Protein AF-A0A3Q8U2P4-F1 (afdb_monomer)

Secondary structure (DSSP, 8-state):
-EEEEESS-SSGGGHHHHHHHHHHHHHHSSEEEEEEEEESTTTTT---TT--EEEEEEEEESSPPPHHHHHHHTTSS-SSSSS--TT-EEEEEEEGGGSSHHHHS--HHHHHHH-GGG-STTTS--TTS-GGGSSS----GGGGHHHHHHHHTTTEEEETTSHHHHHHHHHGGG-BHHHHHHHHHHHHHHHHHHTSSSTTTEEHHHHHHHHHHHHHHHHHHHHSSPPPS-HHHHGGG---HHHHHHHHHHHHHHHH--S-GGG-EE---HHHHHHHHHHHHHHHHHHHHHTTTTTT-B---EE-

Solvent-accessible surface area (backbone atoms only — not comparable to full-atom values): 16277 Å² total; per-residue (Å²): 74,75,25,43,70,36,71,55,57,94,51,67,93,45,37,68,56,50,52,53,51,51,51,51,47,42,70,75,33,57,39,43,79,39,34,36,14,50,28,66,42,50,45,30,60,63,34,33,73,42,38,42,44,36,28,41,29,33,28,45,75,76,52,93,72,52,74,70,46,40,31,35,50,50,63,75,37,61,90,62,79,70,80,78,46,55,77,38,73,44,78,46,58,42,58,49,72,59,80,33,78,76,49,47,68,30,39,29,71,56,46,58,68,79,43,59,80,67,63,35,87,70,31,38,73,61,89,88,38,63,64,74,82,50,66,66,68,50,36,30,37,41,33,19,51,66,39,44,35,40,26,35,24,65,30,36,36,26,30,64,67,45,58,55,76,76,41,39,84,67,57,50,72,40,30,23,48,55,42,50,33,50,47,38,47,38,53,36,53,29,37,54,76,72,46,48,67,45,74,68,63,14,34,52,61,59,54,55,48,38,55,41,36,51,52,38,34,54,44,27,74,74,64,38,28,75,40,73,38,28,38,78,65,45,54,76,75,60,85,50,68,71,59,46,53,54,49,52,53,50,48,53,52,48,52,71,33,71,60,52,67,87,70,43,54,34,62,52,51,68,68,57,53,50,52,52,52,55,50,50,63,64,45,48,60,60,51,37,65,32,36,79,85,42,52,80,44,46,43,50,72,41,81,103

pLDDT: mean 91.44, std 6.3, range [63.34, 98.56]

Sequence (304 aa):
MRAQLIDVCAKPDLQQQVDDVIERMERHCPVRILCYSLMGSIPLGMGNASSDYDLLAFYQPLKAISSDQYDVINNKTPLLGAAHIAGQVNLLLADSELCSLKFVDMPEAVFAQDYPHHLNSLTVHDRAFDVSVVPGNTSPKVASIFSDMFYYGGGVLTDRLGTVRDNFSEMKHFLRVYDFCKRRFVTTYGRLQYYLVEPGNVRLRTYLQSINDILAIEYALDRLDVPPADVSVMLNYLDDAQVLDIARRYVEINSSATIAKEKLLLDPNPILNQWIAERLERIRPRLVDLYPQRAHALFNVVID

Structure (mmCIF, N/CA/C/O backbone):
data_AF-A0A3Q8U2P4-F1
#
_entry.id   AF-A0A3Q8U2P4-F1
#
loop_
_atom_site.group_PDB
_atom_site.id
_atom_site.type_symbol
_atom_site.label_atom_id
_atom_site.label_alt_id
_atom_site.label_comp_id
_atom_site.label_asym_id
_atom_site.label_entity_id
_atom_site.label_seq_id
_atom_site.pdbx_PDB_ins_code
_atom_site.Cartn_x
_atom_site.Cartn_y
_atom_site.Cart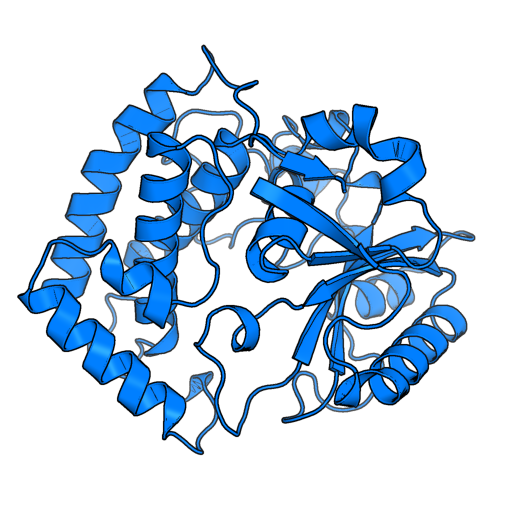n_z
_atom_site.occupancy
_atom_site.B_iso_or_equiv
_atom_site.auth_seq_id
_atom_site.auth_comp_id
_atom_site.auth_asym_id
_atom_site.auth_atom_id
_atom_site.pdbx_PDB_model_num
ATOM 1 N N . MET A 1 1 ? -13.017 -11.039 -6.272 1.00 86.69 1 MET A N 1
ATOM 2 C CA . MET A 1 1 ? -12.410 -11.716 -5.116 1.00 86.69 1 MET A CA 1
ATOM 3 C C . MET A 1 1 ? -13.468 -12.029 -4.072 1.00 86.69 1 MET A C 1
ATOM 5 O O . MET A 1 1 ? -14.298 -11.179 -3.761 1.00 86.69 1 MET A O 1
ATOM 9 N N . ARG A 1 2 ? -13.426 -13.246 -3.526 1.00 86.38 2 ARG A N 1
ATOM 10 C CA . ARG A 1 2 ? -14.141 -13.580 -2.292 1.00 86.38 2 ARG A CA 1
ATOM 11 C C . ARG A 1 2 ? -13.246 -13.226 -1.116 1.00 86.38 2 ARG A C 1
ATOM 13 O O . ARG A 1 2 ? -12.102 -13.672 -1.081 1.00 86.38 2 ARG A O 1
ATOM 20 N N . ALA A 1 3 ? -13.738 -12.363 -0.245 1.00 89.69 3 ALA A N 1
ATOM 21 C CA . ALA A 1 3 ? -13.051 -11.923 0.947 1.00 89.69 3 ALA A CA 1
ATOM 22 C C . ALA A 1 3 ? -13.622 -12.648 2.159 1.00 89.69 3 ALA A C 1
ATOM 24 O O . ALA A 1 3 ? -14.832 -12.837 2.263 1.00 89.69 3 ALA A O 1
ATOM 25 N N . GLN A 1 4 ? -12.746 -13.015 3.081 1.00 93.19 4 GLN A N 1
ATOM 26 C CA . GLN A 1 4 ? -13.126 -13.675 4.315 1.00 93.19 4 GLN A CA 1
ATOM 27 C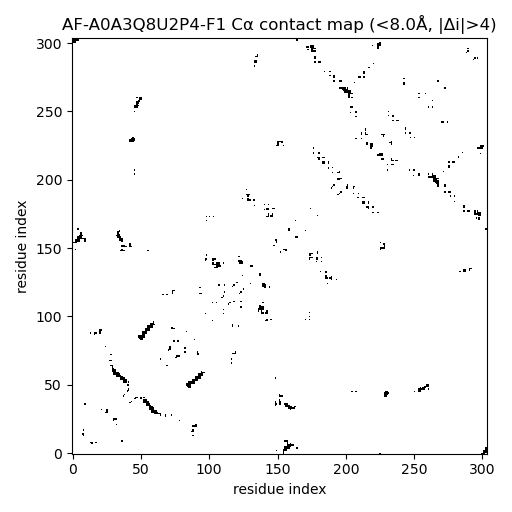 C . GLN A 1 4 ? -12.997 -12.691 5.473 1.00 93.19 4 GLN A C 1
ATOM 29 O O . GLN A 1 4 ? -11.926 -12.118 5.692 1.00 93.19 4 GLN A O 1
ATOM 34 N N . LEU A 1 5 ? -14.082 -12.529 6.231 1.00 94.06 5 LEU A N 1
ATOM 35 C CA . LEU A 1 5 ? -14.041 -11.854 7.522 1.00 94.06 5 LEU A CA 1
ATOM 36 C C . LEU A 1 5 ? -13.897 -12.885 8.636 1.00 94.06 5 LEU A C 1
ATOM 38 O O . LEU A 1 5 ? -14.783 -13.717 8.838 1.00 94.06 5 LEU A O 1
ATOM 42 N N . ILE A 1 6 ? -12.799 -12.798 9.374 1.00 94.44 6 ILE A N 1
ATOM 43 C CA . ILE A 1 6 ? -12.514 -13.662 10.522 1.00 94.44 6 ILE A CA 1
ATOM 44 C C . ILE A 1 6 ? -12.477 -12.840 11.809 1.00 94.44 6 ILE A C 1
ATOM 46 O O . ILE A 1 6 ? -12.220 -11.644 11.782 1.00 94.44 6 ILE A O 1
ATOM 50 N N . ASP A 1 7 ? -12.736 -13.471 12.943 1.00 92.38 7 ASP A N 1
ATOM 51 C CA . ASP A 1 7 ? -12.713 -12.851 14.274 1.00 92.38 7 ASP A CA 1
ATOM 52 C C . ASP A 1 7 ? -11.378 -13.057 15.011 1.00 92.38 7 ASP A C 1
ATOM 54 O O . ASP A 1 7 ? -11.091 -12.376 15.994 1.00 92.38 7 ASP A O 1
ATOM 58 N N . VAL A 1 8 ? -10.535 -13.955 14.497 1.00 91.81 8 VAL A N 1
ATOM 59 C CA . VAL A 1 8 ? -9.191 -14.255 15.002 1.00 91.81 8 VAL A CA 1
ATOM 60 C C . VAL A 1 8 ? -8.098 -13.742 14.064 1.00 91.81 8 VAL A C 1
ATOM 62 O O . VAL A 1 8 ? -8.338 -13.393 12.907 1.00 91.81 8 VAL A O 1
ATOM 65 N N . CYS A 1 9 ? -6.864 -13.688 14.555 1.00 92.12 9 CYS A N 1
ATOM 66 C CA . CYS A 1 9 ? -5.711 -13.306 13.755 1.00 92.12 9 CYS A CA 1
ATOM 67 C C . CYS A 1 9 ? -5.512 -14.278 12.584 1.00 92.12 9 CYS A C 1
ATOM 69 O O . CYS A 1 9 ? -5.382 -15.487 12.781 1.00 92.12 9 CYS A O 1
ATOM 71 N N . ALA A 1 10 ? -5.392 -13.733 11.366 1.00 89.19 10 ALA A N 1
ATOM 72 C CA . ALA A 1 10 ? -5.093 -14.502 10.151 1.00 89.19 10 ALA A CA 1
ATOM 73 C C . ALA A 1 10 ? -3.774 -15.295 10.240 1.00 89.19 10 ALA A C 1
ATOM 75 O O . ALA A 1 10 ? -3.555 -16.237 9.481 1.00 89.19 10 ALA A O 1
ATOM 76 N N . LYS A 1 11 ? -2.896 -14.913 11.174 1.00 90.62 11 LYS A N 1
ATOM 77 C CA . LYS A 1 11 ? -1.640 -15.585 11.483 1.00 90.62 11 LYS A CA 1
ATOM 78 C C . LYS A 1 11 ? -1.652 -16.059 12.951 1.00 90.62 11 LYS A C 1
ATOM 80 O O . LYS A 1 11 ? -1.277 -15.287 13.837 1.00 90.62 11 LYS A O 1
ATOM 85 N N . PRO A 1 12 ? -2.107 -17.298 13.233 1.00 91.19 12 PRO A N 1
ATOM 86 C CA . PRO A 1 12 ? -2.384 -17.759 14.598 1.00 91.19 12 PRO A CA 1
ATOM 87 C C . PRO A 1 12 ? -1.191 -17.706 15.561 1.00 91.19 12 PRO A C 1
ATOM 89 O O . PRO A 1 12 ? -1.375 -17.441 16.745 1.00 91.19 12 PRO A O 1
ATOM 92 N N . ASP A 1 13 ? 0.038 -17.894 15.072 1.00 93.19 13 ASP A N 1
ATOM 93 C CA . ASP A 1 13 ? 1.267 -17.791 15.871 1.00 93.19 13 ASP A CA 1
ATOM 94 C C . ASP A 1 13 ? 1.537 -16.371 16.396 1.00 93.19 13 ASP A C 1
ATOM 96 O O . ASP A 1 13 ? 2.292 -16.202 17.354 1.00 93.19 13 ASP A O 1
ATOM 100 N N . LEU A 1 14 ? 0.892 -15.352 15.821 1.00 93.62 14 LEU A N 1
ATOM 101 C CA . LEU A 1 14 ? 0.971 -13.974 16.298 1.00 93.62 14 LEU A CA 1
ATOM 102 C C . LEU A 1 14 ? -0.173 -13.580 17.233 1.00 93.62 14 LEU A C 1
ATOM 104 O O . LEU A 1 14 ? -0.080 -12.506 17.819 1.00 93.62 14 LEU A O 1
ATOM 108 N N . GLN A 1 15 ? -1.220 -14.400 17.397 1.00 95.12 15 GLN A N 1
ATOM 109 C CA . GLN A 1 15 ? -2.455 -14.026 18.107 1.00 95.12 15 GLN A CA 1
ATOM 110 C C . GLN A 1 15 ? -2.178 -13.328 19.445 1.00 95.12 15 GLN A C 1
ATOM 112 O O . GLN A 1 15 ? -2.618 -12.201 19.647 1.00 95.12 15 GLN A O 1
ATOM 117 N N . GLN A 1 16 ? -1.360 -13.939 20.308 1.00 95.94 16 GLN A N 1
ATOM 118 C CA . GLN A 1 16 ? -1.039 -13.367 21.617 1.00 95.94 16 GLN A CA 1
ATOM 119 C C . GLN A 1 16 ? -0.325 -12.011 21.516 1.00 95.94 16 GLN A C 1
ATOM 121 O O . GLN A 1 16 ? -0.627 -11.100 22.278 1.00 95.94 16 GLN A O 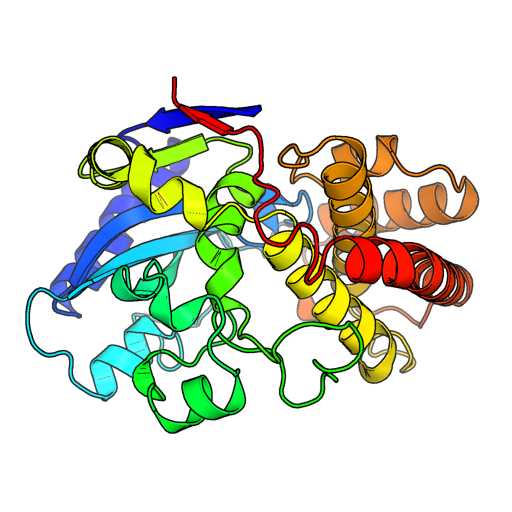1
ATOM 126 N N . GLN A 1 17 ? 0.617 -11.855 20.578 1.00 94.69 17 GLN A N 1
ATOM 127 C CA . GLN A 1 17 ? 1.311 -10.577 20.389 1.00 94.69 17 GLN A CA 1
ATOM 128 C C . GLN A 1 17 ? 0.361 -9.497 19.868 1.00 94.69 17 GLN A C 1
ATOM 130 O O . GLN A 1 17 ? 0.465 -8.343 20.276 1.00 94.69 17 GLN A O 1
ATOM 135 N N . VAL A 1 18 ? -0.563 -9.866 18.977 1.00 95.44 18 VAL A N 1
ATOM 136 C CA . VAL A 1 18 ? -1.584 -8.949 18.464 1.00 95.44 18 VAL A CA 1
ATOM 137 C C . VAL A 1 18 ? -2.503 -8.485 19.590 1.00 95.44 18 VAL A C 1
ATOM 139 O O . VAL A 1 18 ? -2.687 -7.279 19.752 1.00 95.44 18 VAL A O 1
ATOM 142 N N . ASP A 1 19 ? -3.021 -9.414 20.393 1.00 95.50 19 ASP A N 1
ATOM 143 C CA . ASP A 1 19 ? -3.897 -9.097 21.523 1.00 95.50 19 ASP A CA 1
ATOM 144 C C . ASP A 1 19 ? -3.189 -8.192 22.537 1.00 95.50 19 ASP A C 1
ATOM 146 O O . ASP A 1 19 ? -3.732 -7.153 22.915 1.00 95.50 19 ASP A O 1
ATOM 150 N N . ASP A 1 20 ? -1.943 -8.514 22.896 1.00 94.69 20 ASP A N 1
ATOM 151 C CA . ASP A 1 20 ? -1.125 -7.712 23.808 1.00 94.69 20 ASP A CA 1
ATOM 152 C C . ASP A 1 20 ? -0.911 -6.279 23.299 1.00 94.69 20 ASP A C 1
ATOM 154 O O . ASP A 1 20 ? -1.011 -5.318 24.067 1.00 94.69 20 ASP A O 1
ATOM 158 N N . VAL A 1 21 ? -0.568 -6.113 22.017 1.00 93.31 21 VAL A N 1
ATOM 159 C CA . VAL A 1 21 ? -0.285 -4.794 21.432 1.00 93.31 21 VAL A CA 1
ATOM 160 C C . VAL A 1 21 ? -1.565 -3.968 21.307 1.00 93.31 21 VAL A C 1
ATOM 162 O O . VAL A 1 21 ? -1.555 -2.783 21.651 1.00 93.31 21 VAL A O 1
ATOM 165 N N . ILE A 1 22 ? -2.671 -4.582 20.878 1.00 95.31 22 ILE A N 1
ATOM 166 C CA . ILE A 1 22 ? -3.976 -3.919 20.823 1.00 95.31 22 ILE A CA 1
ATOM 167 C C . ILE A 1 22 ? -4.412 -3.491 22.222 1.00 95.31 22 ILE A C 1
ATOM 169 O O . ILE A 1 22 ? -4.768 -2.332 22.417 1.00 95.31 22 ILE A O 1
ATOM 173 N N . GLU A 1 23 ? -4.347 -4.382 23.212 1.00 95.81 23 GLU A N 1
ATOM 174 C CA . GLU A 1 23 ? -4.779 -4.063 24.568 1.00 95.81 23 GLU A CA 1
ATOM 175 C C . GLU A 1 23 ? -3.951 -2.915 25.158 1.00 95.81 23 GLU A C 1
ATOM 177 O O . GLU A 1 23 ? -4.492 -1.989 25.760 1.00 95.81 23 GLU A O 1
ATOM 182 N N . ARG A 1 24 ? -2.633 -2.912 24.936 1.00 93.44 24 ARG A N 1
ATOM 183 C CA . ARG A 1 24 ? -1.767 -1.804 25.364 1.00 93.44 24 ARG A CA 1
ATOM 184 C C . ARG A 1 24 ? -2.141 -0.490 24.687 1.00 93.44 24 ARG A C 1
ATOM 186 O O . ARG A 1 24 ? -2.208 0.528 25.375 1.00 93.44 24 ARG A O 1
ATOM 193 N N . MET A 1 25 ? -2.397 -0.509 23.379 1.00 95.25 25 MET A N 1
ATOM 194 C CA . MET A 1 25 ? -2.830 0.677 22.641 1.00 95.25 25 MET A CA 1
ATOM 195 C C . MET A 1 25 ? -4.164 1.208 23.180 1.00 95.25 25 MET A C 1
ATOM 197 O O . MET A 1 25 ? -4.256 2.390 23.487 1.00 95.25 25 MET A O 1
ATOM 201 N N . GLU A 1 26 ? -5.166 0.347 23.377 1.00 96.19 26 GLU A N 1
ATOM 202 C CA . GLU A 1 26 ? -6.496 0.726 23.888 1.00 96.19 26 GLU A CA 1
ATOM 203 C C . GLU A 1 26 ? -6.476 1.168 25.368 1.00 96.19 26 GLU A C 1
ATOM 205 O O . GLU A 1 26 ? -7.351 1.912 25.815 1.00 96.19 26 GLU A O 1
ATOM 210 N N . ARG A 1 27 ? -5.475 0.741 26.152 1.00 94.62 27 ARG A N 1
ATOM 211 C CA . ARG A 1 27 ? -5.242 1.252 27.516 1.00 94.62 27 ARG A CA 1
ATOM 212 C C . ARG A 1 27 ? -4.556 2.623 27.516 1.00 94.62 27 ARG A C 1
ATOM 214 O O . ARG A 1 27 ? -4.851 3.443 28.385 1.00 94.62 27 ARG A O 1
ATOM 221 N N . HIS A 1 28 ? -3.613 2.857 26.601 1.00 93.88 28 HIS A N 1
ATOM 222 C CA . HIS A 1 28 ? -2.822 4.094 26.549 1.00 93.88 28 HIS A CA 1
ATOM 223 C C . HIS A 1 28 ? -3.563 5.236 25.838 1.00 93.88 28 HIS A C 1
ATOM 225 O O . HIS A 1 28 ? -3.588 6.377 26.310 1.00 93.88 28 HIS A O 1
ATOM 231 N N . CYS A 1 29 ? -4.200 4.910 24.719 1.00 94.62 29 CYS A N 1
ATOM 232 C CA . CYS A 1 29 ? -4.997 5.805 23.899 1.00 94.62 29 CYS A CA 1
ATOM 233 C C . CYS A 1 29 ? -6.476 5.439 24.055 1.00 94.62 29 CYS A C 1
ATOM 235 O O . CYS A 1 29 ? -6.812 4.257 24.058 1.00 94.62 29 CYS A O 1
ATOM 237 N N . PRO A 1 30 ? -7.393 6.416 24.155 1.00 95.31 30 PRO A N 1
ATOM 238 C CA . PRO A 1 30 ? -8.804 6.137 24.365 1.00 95.31 30 PRO A CA 1
ATOM 239 C C . PRO A 1 30 ? -9.499 5.762 23.054 1.00 95.31 30 PRO A C 1
ATOM 241 O O . PRO A 1 30 ? -10.384 6.469 22.573 1.00 95.31 30 PRO A O 1
ATOM 244 N N . VAL A 1 31 ? -9.070 4.651 22.474 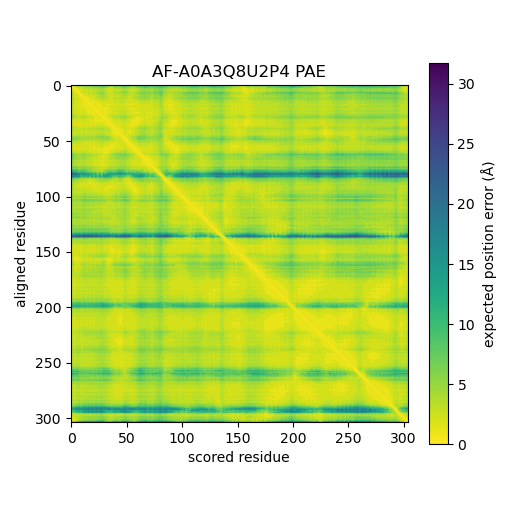1.00 96.50 31 VAL A N 1
ATOM 245 C CA . VAL A 1 31 ? -9.511 4.139 21.180 1.00 96.50 31 VAL A CA 1
ATOM 246 C C . VAL A 1 31 ? -9.965 2.692 21.315 1.00 96.50 31 VAL A C 1
ATOM 248 O O . VAL A 1 31 ? -9.635 2.008 22.283 1.00 96.50 31 VAL A O 1
ATOM 251 N N . ARG A 1 32 ? -10.721 2.222 20.328 1.00 97.12 32 ARG A N 1
ATOM 252 C CA . ARG A 1 32 ? -11.086 0.818 20.155 1.00 97.12 32 ARG A CA 1
ATOM 253 C C . ARG A 1 32 ? -10.652 0.357 18.773 1.00 97.12 32 ARG A C 1
ATOM 255 O O . ARG A 1 32 ? -11.051 0.976 17.794 1.00 97.12 32 ARG A O 1
ATOM 262 N N . ILE A 1 33 ? -9.872 -0.715 18.686 1.00 97.12 33 ILE A N 1
ATOM 263 C CA . ILE A 1 33 ? -9.464 -1.308 17.410 1.00 97.12 33 ILE A CA 1
ATOM 264 C C . ILE A 1 33 ? -10.600 -2.184 16.878 1.00 97.12 33 ILE A C 1
ATOM 266 O O . ILE A 1 33 ? -11.002 -3.150 17.528 1.00 97.12 33 ILE A O 1
ATOM 270 N N . LEU A 1 34 ? -11.111 -1.845 15.697 1.00 95.88 34 LEU A N 1
ATOM 271 C CA . LEU A 1 34 ? -12.313 -2.443 15.111 1.00 95.88 34 LEU A CA 1
ATOM 272 C C . LEU A 1 34 ? -11.974 -3.669 14.264 1.00 95.88 34 LEU A C 1
ATOM 274 O O . LEU A 1 34 ? -12.493 -4.762 14.478 1.00 95.88 34 LEU A O 1
ATOM 278 N N . CYS A 1 35 ? -11.060 -3.478 13.319 1.00 95.88 35 CYS A N 1
ATOM 279 C CA . CYS A 1 35 ? -10.628 -4.487 12.366 1.00 95.88 35 CYS A CA 1
ATOM 280 C C . CYS A 1 35 ? -9.189 -4.218 11.929 1.00 95.88 35 CYS A C 1
ATOM 282 O O . CYS A 1 35 ? -8.704 -3.086 12.033 1.00 95.88 35 CYS A O 1
ATOM 284 N N . TYR A 1 36 ? -8.516 -5.240 11.412 1.00 96.56 36 TYR A N 1
ATOM 285 C CA . TYR A 1 36 ? -7.158 -5.111 10.903 1.00 96.56 36 TYR A CA 1
ATOM 286 C C . TYR A 1 36 ? -6.819 -6.151 9.835 1.00 96.56 36 TYR A C 1
ATOM 288 O O . TYR A 1 36 ? -7.410 -7.229 9.774 1.00 96.56 36 TYR A O 1
ATOM 296 N N . SER A 1 37 ? -5.812 -5.839 9.026 1.00 95.88 37 SER A N 1
ATOM 297 C CA . SER A 1 37 ? -5.140 -6.780 8.130 1.00 95.88 37 SER A CA 1
ATOM 298 C C . SER A 1 37 ? -3.634 -6.741 8.377 1.00 95.88 37 SER A C 1
ATOM 300 O O . SER A 1 37 ? -3.096 -5.733 8.841 1.00 95.88 37 SER A O 1
ATOM 302 N N . LEU A 1 38 ? -2.925 -7.810 8.007 1.00 93.88 38 LEU A N 1
ATOM 303 C CA . LEU A 1 38 ? -1.474 -7.713 7.832 1.00 93.88 38 LEU A CA 1
ATOM 304 C C . LEU A 1 38 ? -1.170 -6.633 6.782 1.00 93.88 38 LEU A C 1
ATOM 306 O O . LEU A 1 38 ? -1.929 -6.458 5.830 1.00 93.88 38 LEU A O 1
ATOM 310 N N . MET A 1 39 ? -0.074 -5.905 6.968 1.00 92.75 39 MET A N 1
ATOM 311 C CA . MET A 1 39 ? 0.459 -4.907 6.041 1.00 92.75 39 MET A CA 1
ATOM 312 C C . MET A 1 39 ? 1.990 -5.028 5.986 1.00 92.75 39 MET A C 1
ATOM 314 O O . MET A 1 39 ? 2.615 -5.819 6.691 1.00 92.75 39 MET A O 1
ATOM 318 N N . GLY A 1 40 ? 2.618 -4.261 5.100 1.00 90.94 40 GLY A N 1
ATOM 319 C CA . GLY A 1 40 ? 4.061 -4.072 5.115 1.00 90.94 40 GLY A CA 1
ATOM 320 C C . GLY A 1 40 ? 4.788 -5.077 4.234 1.00 90.94 40 GLY A C 1
ATOM 321 O O . GLY A 1 40 ? 4.291 -5.495 3.193 1.00 90.94 40 GLY A O 1
ATOM 322 N N . SER A 1 41 ? 6.037 -5.388 4.576 1.00 91.06 41 SER A N 1
ATOM 323 C CA . SER A 1 41 ? 6.911 -6.207 3.720 1.00 91.06 41 SER A CA 1
ATOM 324 C C . SER A 1 41 ? 6.487 -7.668 3.660 1.00 91.06 41 SER A C 1
ATOM 326 O O . SER A 1 41 ? 6.611 -8.280 2.606 1.00 91.06 41 SER A O 1
ATOM 328 N N . ILE A 1 42 ? 6.004 -8.220 4.770 1.00 92.75 42 ILE A N 1
ATOM 329 C CA . ILE A 1 42 ? 5.717 -9.650 4.902 1.00 92.75 42 ILE A CA 1
ATOM 330 C C . ILE A 1 42 ? 4.605 -10.112 3.949 1.00 92.75 42 ILE A C 1
ATOM 332 O O . ILE A 1 42 ? 4.897 -10.982 3.130 1.00 92.75 42 ILE A O 1
ATOM 336 N N . PRO A 1 43 ? 3.387 -9.529 3.957 1.00 93.62 43 PRO A N 1
ATOM 337 C CA . PRO A 1 43 ? 2.340 -9.943 3.016 1.00 93.62 43 PRO A CA 1
ATOM 338 C C . PRO A 1 43 ? 2.698 -9.682 1.547 1.00 93.62 43 PRO A C 1
ATOM 340 O O . PRO A 1 43 ? 2.166 -10.338 0.660 1.00 93.62 43 PRO A O 1
ATOM 343 N N . LEU A 1 44 ? 3.625 -8.758 1.273 1.00 95.19 44 LEU A N 1
ATOM 344 C CA . LEU A 1 44 ? 4.109 -8.498 -0.083 1.00 95.19 44 LEU A CA 1
ATOM 345 C C . LEU A 1 44 ? 5.163 -9.505 -0.573 1.00 95.19 44 LEU A C 1
ATOM 347 O O . LEU A 1 44 ? 5.703 -9.314 -1.659 1.00 95.19 44 LEU A O 1
ATOM 351 N N . GLY A 1 45 ? 5.534 -10.521 0.213 1.00 93.50 45 GLY A N 1
ATOM 352 C CA . GLY A 1 45 ? 6.654 -11.413 -0.127 1.00 93.50 45 GLY A CA 1
ATOM 353 C C . GLY A 1 45 ? 8.020 -10.706 -0.105 1.00 93.50 45 GLY A C 1
ATOM 354 O O . GLY A 1 45 ? 9.006 -11.203 -0.636 1.00 93.50 45 GLY A O 1
ATOM 355 N N . MET A 1 46 ? 8.091 -9.523 0.512 1.00 93.62 46 MET A N 1
ATOM 356 C CA . MET A 1 46 ? 9.295 -8.688 0.628 1.00 93.62 46 MET A CA 1
ATOM 357 C C . MET A 1 46 ? 9.828 -8.654 2.069 1.00 93.62 46 MET A C 1
ATOM 359 O O . MET A 1 46 ? 10.644 -7.795 2.412 1.00 93.62 46 MET A O 1
ATOM 363 N N . GLY A 1 47 ? 9.329 -9.537 2.938 1.00 90.56 47 GLY A N 1
ATOM 364 C CA . GLY A 1 47 ? 9.830 -9.735 4.295 1.00 90.56 47 GLY A CA 1
ATOM 365 C C . GLY A 1 47 ? 11.175 -10.455 4.300 1.00 90.56 47 GLY A C 1
ATOM 366 O O . GLY A 1 47 ? 11.494 -11.210 3.387 1.00 90.56 47 GLY A O 1
ATOM 367 N N . ASN A 1 48 ? 11.962 -10.216 5.341 1.00 89.12 48 ASN A N 1
ATOM 368 C CA . ASN A 1 48 ? 13.216 -10.916 5.608 1.00 89.12 48 ASN A CA 1
ATOM 369 C C . ASN A 1 48 ? 13.420 -11.078 7.123 1.00 89.12 48 ASN A C 1
ATOM 371 O O . ASN A 1 48 ? 12.563 -10.673 7.909 1.00 89.12 48 ASN A O 1
ATOM 375 N N . ALA A 1 49 ? 14.559 -11.630 7.548 1.00 86.81 49 ALA A N 1
ATOM 376 C CA . ALA A 1 49 ? 14.839 -11.901 8.964 1.00 86.81 49 ALA A CA 1
ATOM 377 C C . ALA A 1 49 ? 14.818 -10.651 9.871 1.00 86.81 49 ALA A C 1
ATOM 379 O O . ALA A 1 49 ? 14.644 -10.770 11.079 1.00 86.81 49 ALA A O 1
ATOM 380 N N . SER A 1 50 ? 14.975 -9.456 9.296 1.00 87.38 50 SER A N 1
ATOM 381 C CA . SER A 1 50 ? 14.913 -8.179 10.019 1.00 87.38 50 SER A CA 1
ATOM 382 C C . SER A 1 50 ? 13.510 -7.562 10.063 1.00 87.38 50 SER A C 1
ATOM 384 O O . SER A 1 50 ? 13.335 -6.470 10.598 1.00 87.38 50 SER A O 1
ATOM 386 N N . SER A 1 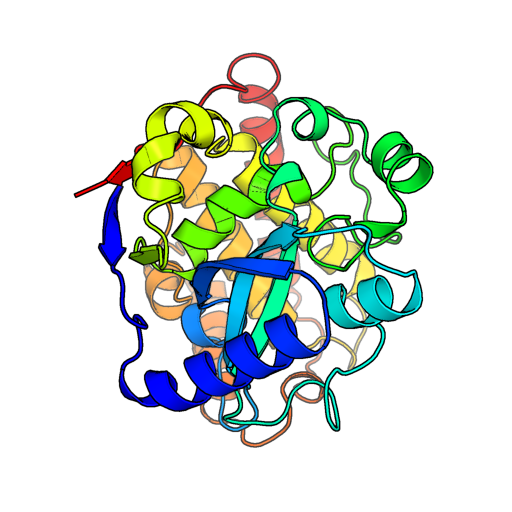51 ? 12.514 -8.216 9.459 1.00 90.06 51 SER A N 1
ATOM 387 C CA . SER A 1 51 ? 11.168 -7.664 9.335 1.00 90.06 51 SER A CA 1
ATOM 388 C C . SER A 1 51 ? 10.344 -7.839 10.605 1.00 90.06 51 SER A C 1
ATOM 390 O O . SER A 1 51 ? 10.359 -8.871 11.272 1.00 90.06 51 SER A O 1
ATOM 392 N N . ASP A 1 52 ? 9.596 -6.793 10.892 1.00 91.31 52 ASP A N 1
ATOM 393 C CA . ASP A 1 52 ? 8.484 -6.716 11.815 1.00 91.31 52 ASP A CA 1
ATOM 394 C C . ASP A 1 52 ? 7.159 -7.107 11.138 1.00 91.31 52 ASP A C 1
ATOM 396 O O . ASP A 1 52 ? 7.081 -7.241 9.911 1.00 91.31 52 ASP A O 1
ATOM 400 N N . TYR A 1 53 ? 6.119 -7.298 11.948 1.00 92.38 53 TYR A N 1
ATOM 401 C CA . TYR A 1 53 ? 4.757 -7.577 11.505 1.00 92.38 53 TYR A CA 1
ATOM 402 C C . TYR A 1 53 ? 3.894 -6.327 11.648 1.00 92.38 53 TYR A C 1
ATOM 404 O O . TYR A 1 53 ? 3.402 -6.026 12.732 1.00 92.38 53 TYR A O 1
ATOM 412 N N . ASP A 1 54 ? 3.684 -5.611 10.548 1.00 93.06 54 ASP A N 1
ATOM 413 C CA . ASP A 1 54 ? 2.789 -4.458 10.533 1.00 93.06 54 ASP A CA 1
ATOM 414 C C . ASP A 1 54 ? 1.325 -4.910 10.416 1.00 93.06 54 ASP A C 1
ATOM 416 O O . ASP A 1 54 ? 0.988 -5.747 9.572 1.00 93.06 54 ASP A O 1
ATOM 420 N N . LEU A 1 55 ? 0.441 -4.316 11.215 1.00 94.75 55 LEU A N 1
ATOM 421 C CA . LEU A 1 55 ? -1.008 -4.434 11.071 1.00 94.75 55 LEU A CA 1
ATOM 422 C C . LEU A 1 55 ? -1.595 -3.086 10.670 1.00 94.75 55 LEU A C 1
ATOM 424 O O . LEU A 1 55 ? -1.478 -2.124 11.425 1.00 94.75 55 LEU A O 1
ATOM 428 N N . LEU A 1 56 ? -2.268 -3.024 9.523 1.00 95.56 56 LEU A N 1
ATOM 429 C CA . LEU A 1 56 ? -3.128 -1.890 9.194 1.00 95.56 56 LEU A CA 1
ATOM 430 C C . LEU A 1 56 ? -4.450 -2.078 9.919 1.00 95.56 56 LEU A C 1
ATOM 432 O O . LEU A 1 56 ? -5.154 -3.050 9.650 1.00 95.56 56 LEU A O 1
ATOM 436 N N . ALA A 1 57 ? -4.783 -1.171 10.828 1.00 95.81 57 ALA A N 1
ATOM 437 C CA . ALA A 1 57 ? -5.949 -1.307 11.682 1.00 95.81 57 ALA A CA 1
ATOM 438 C C . ALA A 1 57 ? -6.792 -0.032 11.703 1.00 95.81 57 ALA A C 1
ATOM 440 O O . ALA A 1 57 ? -6.265 1.081 11.793 1.00 95.81 57 ALA A O 1
ATOM 441 N N . PHE A 1 58 ? -8.112 -0.212 11.668 1.00 95.75 58 PHE A N 1
ATOM 442 C CA . PHE A 1 58 ? -9.044 0.874 11.936 1.00 95.75 58 PHE A CA 1
ATOM 443 C C . PHE A 1 58 ? -9.366 0.959 13.414 1.00 95.75 58 PHE A C 1
ATOM 445 O O . PHE A 1 58 ? -9.589 -0.060 14.075 1.00 95.75 58 PHE A O 1
ATOM 452 N N . TYR A 1 59 ? -9.434 2.189 13.913 1.00 95.88 59 TYR A N 1
ATOM 453 C CA . TYR A 1 59 ? -9.845 2.464 15.279 1.00 95.88 59 TYR A CA 1
ATOM 454 C C . TYR A 1 59 ? -11.015 3.443 15.342 1.00 95.88 59 TYR A C 1
ATOM 456 O O . TYR A 1 59 ? -11.199 4.274 14.457 1.00 95.88 59 TYR A O 1
ATOM 464 N N . GLN A 1 60 ? -11.773 3.372 16.432 1.00 95.50 60 GLN A N 1
ATOM 465 C CA . GLN A 1 60 ? -12.778 4.360 16.804 1.00 95.50 60 GLN A CA 1
ATOM 466 C C . GLN A 1 60 ? -12.349 5.080 18.092 1.00 95.50 60 GLN A C 1
ATOM 468 O O . GLN A 1 60 ? -12.040 4.403 19.080 1.00 95.50 60 GLN A O 1
ATOM 473 N N . PRO A 1 61 ? -12.340 6.423 18.136 1.00 95.06 61 PRO A N 1
ATOM 474 C CA . PRO A 1 61 ? -12.193 7.163 19.386 1.00 95.06 61 PRO A CA 1
ATOM 475 C C . PRO A 1 61 ? -13.346 6.867 20.359 1.00 95.06 61 PRO A C 1
ATOM 477 O O . PRO A 1 61 ? -14.515 6.935 19.990 1.00 95.06 61 PRO A O 1
ATOM 480 N N . LEU A 1 62 ? -13.031 6.593 21.626 1.00 95.44 62 LEU A N 1
ATOM 481 C CA . LEU A 1 62 ? -14.024 6.425 22.701 1.00 95.44 62 LEU A CA 1
ATOM 482 C C . LEU A 1 62 ? -14.289 7.732 23.468 1.00 95.44 62 LEU A C 1
ATOM 484 O O . LEU A 1 62 ? -15.290 7.863 24.168 1.00 95.44 62 LEU A O 1
ATOM 488 N N . LYS A 1 63 ? -13.365 8.688 23.368 1.00 93.62 63 LYS A N 1
ATOM 489 C CA . LYS A 1 63 ? -13.443 10.059 23.894 1.00 93.62 63 LYS A CA 1
ATOM 490 C C . LYS A 1 63 ? -12.403 10.918 23.169 1.00 93.62 63 LYS A C 1
ATOM 492 O O . LYS A 1 63 ? -11.657 10.410 22.335 1.00 93.62 63 LYS A O 1
ATOM 497 N N . ALA A 1 64 ? -12.337 12.206 23.504 1.00 91.94 64 ALA A N 1
ATOM 498 C CA . ALA A 1 64 ? -11.322 13.109 22.968 1.00 91.94 64 ALA A CA 1
ATOM 499 C C . ALA A 1 64 ? -9.898 12.558 23.191 1.00 91.94 64 ALA A C 1
ATOM 501 O O . ALA A 1 64 ? -9.550 12.151 24.303 1.00 91.94 64 ALA A O 1
ATOM 502 N N . ILE A 1 65 ? -9.102 12.556 22.121 1.00 92.81 65 ILE A N 1
ATOM 503 C CA . ILE A 1 65 ? -7.705 12.110 22.082 1.00 92.81 65 ILE A CA 1
ATOM 504 C C . ILE A 1 65 ? -6.813 13.352 22.209 1.00 92.81 65 ILE A C 1
ATOM 506 O O . ILE A 1 65 ? -7.046 14.351 21.524 1.00 92.81 65 ILE A O 1
ATOM 510 N N . SER A 1 66 ? -5.816 13.322 23.097 1.00 91.62 66 SER A N 1
ATOM 511 C CA . SER A 1 66 ? -4.859 14.429 23.231 1.00 91.62 66 SER A CA 1
ATOM 512 C C . SER A 1 66 ? -3.860 14.470 22.066 1.00 91.62 66 SER A C 1
ATOM 514 O O . SER A 1 66 ? -3.689 13.488 21.348 1.00 91.62 66 SER A O 1
ATOM 516 N N . SER A 1 67 ? -3.155 15.594 21.889 1.00 89.19 67 SER A N 1
ATOM 517 C CA . SER A 1 67 ? -2.104 15.706 20.861 1.00 89.19 67 SER A CA 1
ATOM 518 C C . SER A 1 67 ? -1.031 14.621 21.012 1.00 89.19 67 SER A C 1
ATOM 520 O O . SER A 1 67 ? -0.696 13.956 20.039 1.00 89.19 67 SER A O 1
ATOM 522 N N . ASP A 1 68 ? -0.560 14.380 22.238 1.00 90.44 68 ASP A N 1
ATOM 523 C CA . ASP A 1 68 ? 0.465 13.366 22.517 1.00 90.44 68 ASP A CA 1
ATOM 524 C C . ASP A 1 68 ? -0.029 11.952 22.177 1.00 90.44 68 ASP A C 1
ATOM 526 O O . ASP A 1 68 ? 0.710 11.130 21.639 1.00 90.44 68 ASP A O 1
ATOM 530 N N . GLN A 1 69 ? -1.310 11.668 22.431 1.00 92.31 69 GLN A N 1
ATOM 531 C CA . GLN A 1 69 ? -1.918 10.390 22.064 1.00 92.31 69 GLN A CA 1
ATOM 532 C C . GLN A 1 69 ? -2.080 10.251 20.546 1.00 92.31 69 GLN A C 1
ATOM 534 O O . GLN A 1 69 ? -1.889 9.158 20.018 1.00 92.31 69 GLN A O 1
ATOM 539 N N . TYR A 1 70 ? -2.367 11.339 19.824 1.00 90.88 70 TYR A N 1
ATOM 540 C CA . TYR A 1 70 ? -2.332 11.328 18.360 1.00 90.88 70 TYR A CA 1
ATOM 541 C C . TYR A 1 70 ? -0.928 11.074 17.817 1.00 90.88 70 TYR A C 1
ATOM 543 O O . TYR A 1 70 ? -0.791 10.393 16.802 1.00 90.88 70 TYR A O 1
ATOM 551 N N . ASP A 1 71 ? 0.117 11.580 18.469 1.00 89.44 71 ASP A N 1
ATOM 552 C CA . ASP A 1 71 ? 1.491 11.292 18.063 1.00 89.44 71 ASP A CA 1
ATOM 553 C C . ASP A 1 71 ? 1.848 9.816 18.273 1.00 89.44 71 ASP A C 1
ATOM 555 O O . ASP A 1 71 ? 2.544 9.238 17.435 1.00 89.44 71 ASP A O 1
ATOM 559 N N . VAL A 1 72 ? 1.309 9.176 19.315 1.00 90.69 72 VAL A N 1
ATOM 560 C CA . VAL A 1 72 ? 1.411 7.720 19.504 1.00 90.69 72 VAL A CA 1
ATOM 561 C C . VAL A 1 72 ? 0.632 6.955 18.431 1.00 90.69 72 VAL A C 1
ATOM 563 O O . VAL A 1 72 ? 1.192 6.075 17.782 1.00 90.69 72 VAL A O 1
ATOM 566 N N . ILE A 1 73 ? -0.634 7.309 18.189 1.00 90.44 73 ILE A N 1
ATOM 567 C CA . ILE A 1 73 ? -1.490 6.653 17.181 1.00 90.44 73 ILE A CA 1
ATOM 568 C C . ILE A 1 73 ? -0.871 6.738 15.779 1.00 90.44 73 ILE A C 1
ATOM 570 O O . ILE A 1 73 ? -0.904 5.774 15.019 1.00 90.44 73 ILE A O 1
ATOM 574 N N . ASN A 1 74 ? -0.269 7.879 15.443 1.00 87.19 74 ASN A N 1
ATOM 575 C CA . ASN A 1 74 ? 0.362 8.119 14.147 1.00 87.19 74 ASN A CA 1
ATOM 576 C C . ASN A 1 74 ? 1.821 7.637 14.068 1.00 87.19 74 ASN A C 1
ATOM 578 O O . ASN A 1 74 ? 2.511 7.981 13.106 1.00 87.19 74 ASN A O 1
ATOM 582 N N . ASN A 1 75 ? 2.308 6.881 15.061 1.00 81.94 75 ASN A N 1
ATOM 583 C CA . ASN A 1 75 ? 3.690 6.392 15.155 1.00 81.94 75 ASN A CA 1
ATOM 584 C C . ASN A 1 75 ? 4.767 7.490 15.055 1.00 81.94 75 ASN A C 1
ATOM 586 O O . ASN A 1 75 ? 5.904 7.226 14.668 1.00 81.94 75 ASN A O 1
ATOM 590 N N . LYS A 1 76 ? 4.431 8.733 15.416 1.00 84.00 76 LYS A N 1
ATOM 591 C CA . LYS A 1 76 ? 5.407 9.823 15.576 1.00 84.00 76 LYS A CA 1
ATOM 592 C C . LYS A 1 76 ? 6.175 9.674 16.886 1.00 84.00 76 LYS A C 1
ATOM 594 O O . LYS A 1 76 ? 7.335 10.061 16.968 1.00 84.00 76 LYS A O 1
ATOM 599 N N . THR A 1 77 ? 5.523 9.090 17.888 1.00 83.25 77 THR A N 1
ATOM 600 C CA . THR A 1 77 ? 6.117 8.698 19.165 1.00 83.25 77 THR A CA 1
ATOM 601 C C . THR A 1 77 ? 5.853 7.209 19.380 1.00 83.25 77 THR A C 1
ATOM 603 O O . THR A 1 77 ? 4.703 6.785 19.275 1.00 83.25 77 THR A O 1
ATOM 606 N N . PRO A 1 78 ? 6.877 6.382 19.649 1.00 77.81 78 PRO A N 1
ATOM 607 C CA . PRO A 1 78 ? 6.660 4.959 19.864 1.00 77.81 78 PRO A CA 1
ATOM 608 C C . PRO A 1 78 ? 5.838 4.734 21.136 1.00 77.81 78 PRO A C 1
ATOM 610 O O . PRO A 1 78 ? 6.148 5.294 22.187 1.00 77.81 78 PRO A O 1
ATOM 613 N N . LEU A 1 79 ? 4.827 3.862 21.058 1.00 77.81 79 LEU A N 1
ATOM 614 C CA . LEU A 1 79 ? 4.093 3.399 22.241 1.00 77.81 79 LEU A CA 1
ATOM 615 C C . LEU A 1 79 ? 5.045 2.709 23.238 1.00 77.81 79 LEU A C 1
ATOM 617 O O . LEU A 1 79 ? 4.901 2.869 24.448 1.00 77.81 79 LEU A O 1
ATOM 621 N N . LEU A 1 80 ? 6.024 1.951 22.723 1.00 68.25 80 LEU A N 1
ATOM 622 C CA . LEU A 1 80 ? 7.100 1.297 23.470 1.00 68.25 80 LEU A CA 1
ATOM 623 C C . LEU A 1 80 ? 8.363 1.176 22.604 1.00 68.25 80 LEU A C 1
ATOM 625 O O . LEU A 1 80 ? 8.270 0.841 21.427 1.00 68.25 80 LEU A O 1
ATOM 629 N N . GLY A 1 81 ? 9.540 1.337 23.220 1.00 66.38 81 GLY A N 1
ATOM 630 C CA . GLY A 1 81 ? 10.826 0.955 22.623 1.00 66.38 81 GLY A CA 1
ATOM 631 C C . GLY A 1 81 ? 11.154 1.638 21.289 1.00 66.38 81 GLY A C 1
ATOM 632 O O . GLY A 1 81 ? 10.705 2.746 21.009 1.00 66.38 81 GLY A O 1
ATOM 633 N N . ALA A 1 82 ? 11.995 0.986 20.485 1.00 64.88 82 ALA A N 1
ATOM 634 C CA . ALA A 1 82 ? 12.286 1.424 19.123 1.00 64.88 82 ALA A CA 1
ATOM 635 C C . ALA A 1 82 ? 11.146 1.015 18.177 1.00 64.88 82 ALA A C 1
ATOM 637 O O . ALA A 1 82 ? 10.625 -0.093 18.285 1.00 64.88 82 ALA A O 1
ATOM 638 N N . ALA A 1 83 ? 10.803 1.878 17.219 1.00 66.25 83 ALA A N 1
ATOM 639 C CA . ALA A 1 83 ? 9.938 1.494 16.107 1.00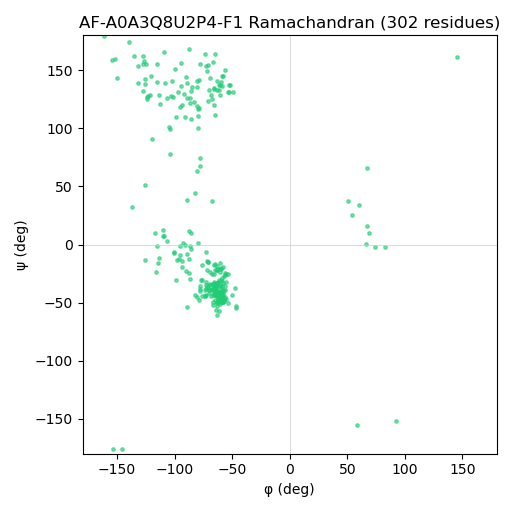 66.25 83 ALA A CA 1
ATOM 640 C C . ALA A 1 83 ? 10.626 0.401 15.260 1.00 66.25 83 ALA A C 1
ATOM 642 O O . ALA A 1 83 ? 11.830 0.486 15.019 1.00 66.25 83 ALA A O 1
ATOM 643 N N . HIS A 1 84 ? 9.861 -0.593 14.792 1.00 74.19 84 HIS A N 1
ATOM 644 C CA . HIS A 1 84 ? 10.315 -1.680 13.906 1.00 74.19 84 HIS A CA 1
ATOM 645 C C . HIS A 1 84 ? 11.322 -2.666 14.528 1.00 74.19 84 HIS A C 1
ATOM 647 O O . HIS A 1 84 ? 12.470 -2.780 14.096 1.00 74.19 84 HIS A O 1
ATOM 653 N N . ILE A 1 85 ? 10.879 -3.433 15.528 1.00 83.38 85 ILE A N 1
ATOM 654 C CA . ILE A 1 85 ? 11.662 -4.544 16.086 1.00 83.38 85 ILE A CA 1
ATOM 655 C C . ILE A 1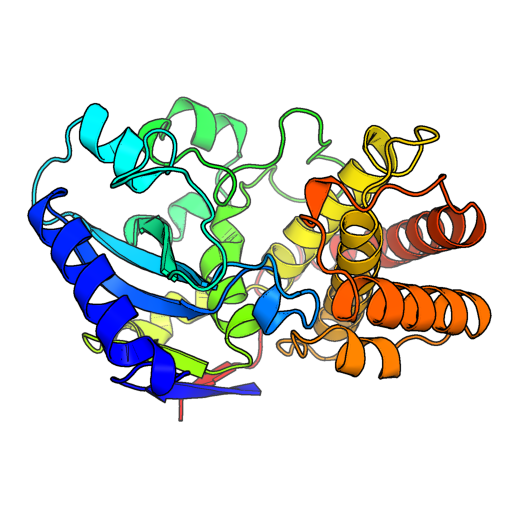 85 ? 11.355 -5.832 15.312 1.00 83.38 85 ILE A C 1
ATOM 657 O O . ILE A 1 85 ? 10.199 -6.237 15.192 1.00 83.38 85 ILE A O 1
ATOM 661 N N . ALA A 1 86 ? 12.402 -6.496 14.813 1.00 86.06 86 ALA A N 1
ATOM 662 C CA . ALA A 1 86 ? 12.278 -7.743 14.062 1.00 86.06 86 ALA A CA 1
ATOM 663 C C . ALA A 1 86 ? 11.461 -8.795 14.833 1.00 86.06 86 ALA A C 1
ATOM 665 O O . ALA A 1 86 ? 11.697 -9.042 16.018 1.00 86.06 86 ALA A O 1
ATOM 666 N N . GLY A 1 87 ? 10.493 -9.407 14.150 1.00 87.38 87 GLY A N 1
ATOM 667 C CA . GLY A 1 87 ? 9.604 -10.420 14.719 1.00 87.38 87 GLY A CA 1
ATOM 668 C C . GLY A 1 87 ? 8.513 -9.903 15.666 1.00 87.38 87 GLY A C 1
ATOM 669 O O . GLY A 1 87 ? 7.705 -10.717 16.110 1.00 87.38 87 GLY A O 1
ATOM 670 N N . GLN A 1 88 ? 8.454 -8.599 15.960 1.00 90.62 88 GLN A N 1
ATOM 671 C CA . GLN A 1 88 ? 7.393 -8.005 16.780 1.00 90.62 88 GLN A CA 1
ATOM 672 C C . GLN A 1 88 ? 6.252 -7.441 15.932 1.00 90.62 88 GLN A C 1
ATOM 674 O O . GLN A 1 88 ? 6.437 -7.099 14.763 1.00 90.62 88 GLN A O 1
ATOM 679 N N . VAL A 1 89 ? 5.069 -7.349 16.542 1.00 91.62 89 VAL A N 1
ATOM 680 C CA . VAL A 1 89 ? 3.870 -6.750 15.946 1.00 91.62 89 VAL A CA 1
ATOM 681 C C . VAL A 1 89 ? 3.855 -5.236 16.162 1.00 91.62 89 VAL A C 1
ATOM 683 O O . VAL A 1 89 ? 4.007 -4.771 17.290 1.00 91.62 89 VAL A O 1
ATOM 686 N N . ASN A 1 90 ? 3.596 -4.484 15.093 1.00 90.75 90 ASN A N 1
ATOM 687 C CA . ASN A 1 90 ? 3.405 -3.036 15.099 1.00 90.75 90 ASN A CA 1
ATOM 688 C C . ASN A 1 90 ? 2.017 -2.673 14.555 1.00 90.75 90 ASN A C 1
ATOM 690 O O . ASN A 1 90 ? 1.509 -3.321 13.640 1.00 90.75 90 ASN A O 1
ATOM 694 N N . LEU A 1 91 ? 1.405 -1.618 15.100 1.00 91.62 91 LEU A N 1
ATOM 695 C CA . LEU A 1 91 ? 0.110 -1.111 14.639 1.00 91.62 91 LEU A CA 1
ATOM 696 C C . LEU A 1 91 ? 0.293 0.131 13.770 1.00 91.62 91 LEU A C 1
ATOM 698 O O . LEU A 1 91 ? 0.892 1.122 14.182 1.00 91.62 91 LEU A O 1
ATOM 702 N N . LEU A 1 92 ? -0.289 0.089 12.581 1.00 92.69 92 LEU A N 1
ATOM 703 C CA . LEU A 1 92 ? -0.472 1.204 11.669 1.00 92.69 92 LEU A CA 1
ATOM 704 C C . LEU A 1 92 ? -1.946 1.601 11.737 1.00 92.69 92 LEU A C 1
ATOM 706 O O . LEU A 1 92 ? -2.812 0.919 11.190 1.00 92.69 92 LEU A O 1
ATOM 710 N N . LEU A 1 93 ? -2.234 2.670 12.473 1.00 93.56 93 LEU A N 1
ATOM 711 C CA . LEU A 1 93 ? -3.599 3.058 12.804 1.00 93.56 93 LEU A CA 1
ATOM 712 C C . LEU A 1 93 ? -4.151 4.092 11.824 1.00 93.56 93 LEU A C 1
ATOM 714 O O . LEU A 1 93 ? -3.493 5.078 11.487 1.00 93.56 93 LEU A O 1
ATOM 718 N N . ALA A 1 94 ? -5.394 3.877 11.412 1.00 93.94 94 ALA A N 1
ATOM 719 C CA . ALA A 1 94 ? -6.202 4.846 10.692 1.00 93.94 94 ALA A CA 1
ATOM 720 C C . ALA A 1 94 ? -7.533 5.035 11.427 1.00 93.94 94 ALA A C 1
ATOM 722 O O . ALA A 1 94 ? -8.133 4.068 11.902 1.00 93.94 94 ALA A O 1
ATOM 723 N N . ASP A 1 95 ? -7.989 6.279 11.543 1.00 93.75 95 ASP A N 1
ATOM 724 C CA . ASP A 1 95 ? -9.294 6.548 12.141 1.00 93.75 95 ASP A CA 1
ATOM 725 C C . ASP A 1 95 ? -10.390 5.961 11.248 1.00 93.75 95 ASP A C 1
ATOM 727 O O . ASP A 1 95 ? -10.365 6.143 10.031 1.00 93.75 95 ASP A O 1
ATOM 731 N N . SER A 1 96 ? -11.359 5.266 11.834 1.00 93.06 96 SER A N 1
ATOM 732 C CA . SER A 1 96 ? -12.536 4.770 11.118 1.00 93.06 96 SER A CA 1
ATOM 733 C C . SER A 1 96 ? -13.317 5.891 10.424 1.00 93.06 96 SER A C 1
ATOM 735 O O . SER A 1 96 ? -13.904 5.649 9.370 1.00 93.06 96 SER A O 1
ATOM 737 N N . GLU A 1 97 ? -13.255 7.130 10.931 1.00 91.69 97 GLU A N 1
ATOM 738 C CA . GLU A 1 97 ? -13.858 8.294 10.272 1.00 91.69 97 GLU A CA 1
ATOM 739 C C . GLU A 1 97 ? -13.289 8.521 8.863 1.00 91.69 97 GLU A C 1
ATOM 741 O O . GLU A 1 97 ? -13.992 9.007 7.976 1.00 91.69 97 GLU A O 1
ATOM 746 N N . LEU A 1 98 ? -12.036 8.117 8.619 1.00 91.69 98 LEU A N 1
ATOM 747 C CA . LEU A 1 98 ? -11.393 8.216 7.309 1.00 91.69 98 LEU A CA 1
ATOM 748 C C . LEU A 1 98 ? -12.092 7.363 6.236 1.00 91.69 98 LEU A C 1
ATOM 750 O O . LEU A 1 98 ? -11.961 7.657 5.049 1.00 91.69 98 LEU A O 1
ATOM 754 N N . CYS A 1 99 ? -12.906 6.382 6.639 1.00 88.56 99 CYS A N 1
ATOM 755 C CA . CYS A 1 99 ? -13.868 5.689 5.778 1.00 88.56 99 CYS A CA 1
ATOM 756 C C . CYS A 1 99 ? -15.174 6.488 5.625 1.00 88.56 99 CYS A C 1
ATOM 758 O O . CYS A 1 99 ? -16.270 5.939 5.705 1.00 88.56 99 CYS A O 1
ATOM 760 N N . SER A 1 100 ? -15.072 7.799 5.406 1.00 89.00 100 SER A N 1
ATOM 761 C CA . SER A 1 100 ? -16.201 8.676 5.097 1.00 89.00 100 SER A CA 1
ATOM 762 C C . SER A 1 100 ? -16.049 9.246 3.694 1.00 89.00 100 SER A C 1
ATOM 764 O O . SER A 1 100 ? -14.961 9.667 3.292 1.00 89.00 100 SER A O 1
ATOM 766 N N . LEU A 1 101 ? -17.159 9.325 2.950 1.00 85.44 101 LEU A N 1
ATOM 767 C CA . LEU A 1 101 ? -17.181 9.852 1.579 1.00 85.44 101 LEU A CA 1
ATOM 768 C C . LEU A 1 101 ? -16.616 11.276 1.482 1.00 85.44 101 LEU A C 1
ATOM 770 O O . LEU A 1 101 ? -16.105 11.654 0.431 1.00 85.44 101 LEU A O 1
ATOM 774 N N . LYS A 1 102 ? -16.640 12.053 2.576 1.00 88.81 102 LYS A N 1
ATOM 775 C CA . LYS A 1 102 ? -16.079 13.410 2.590 1.00 88.81 102 LYS A CA 1
ATOM 776 C C . LYS A 1 102 ? -14.576 13.445 2.298 1.00 88.81 102 LYS A C 1
ATOM 778 O O . LYS A 1 102 ? -14.112 14.434 1.749 1.00 88.81 102 LYS A O 1
ATOM 783 N N . PHE A 1 103 ? -13.823 12.402 2.664 1.00 89.69 103 PHE A N 1
ATOM 784 C CA . PHE A 1 103 ? -12.363 12.359 2.504 1.00 89.69 103 PHE A CA 1
ATOM 785 C C . PHE A 1 103 ? -11.919 11.842 1.138 1.00 89.69 103 PHE A C 1
ATOM 787 O O . PHE A 1 103 ? -10.833 12.164 0.668 1.00 89.69 103 PHE A O 1
ATOM 794 N N . VAL A 1 104 ? -12.775 11.052 0.500 1.00 85.12 104 VAL A N 1
ATOM 795 C CA . VAL A 1 104 ? -12.481 10.296 -0.717 1.00 85.12 104 VAL A CA 1
ATOM 796 C C . VAL A 1 104 ? -12.087 11.201 -1.886 1.00 85.12 104 VAL A C 1
ATOM 798 O O . VAL A 1 104 ? -11.103 10.942 -2.577 1.00 85.12 104 VAL A O 1
ATOM 801 N N . ASP A 1 105 ? -12.817 12.301 -2.060 1.00 84.81 105 ASP A N 1
ATOM 802 C CA . ASP A 1 105 ? -12.571 13.280 -3.122 1.00 84.81 105 ASP A CA 1
ATOM 803 C C . ASP A 1 105 ? -12.033 14.618 -2.581 1.00 84.81 105 ASP A C 1
ATOM 805 O O . ASP A 1 105 ? -11.886 15.580 -3.341 1.00 84.81 105 ASP A O 1
ATOM 809 N N . MET A 1 106 ? -11.715 14.686 -1.282 1.00 91.25 106 MET A N 1
ATOM 810 C CA . MET A 1 106 ? -11.135 15.872 -0.648 1.00 91.25 106 MET A CA 1
ATOM 811 C C . MET A 1 106 ? -9.766 16.172 -1.260 1.00 91.25 106 MET A C 1
ATOM 813 O O . MET A 1 106 ? -8.962 15.254 -1.352 1.00 91.25 106 MET A O 1
ATOM 817 N N . PRO A 1 107 ? -9.438 17.418 -1.636 1.00 91.38 107 PRO A N 1
ATOM 818 C CA . PRO A 1 107 ? -8.075 17.767 -2.035 1.00 91.38 107 PRO A CA 1
ATOM 819 C C . PRO A 1 107 ? -7.076 17.524 -0.891 1.00 91.38 107 PRO A C 1
ATOM 821 O O . PRO A 1 107 ? -7.340 17.912 0.245 1.00 91.38 107 PRO A O 1
ATOM 824 N N . GLU A 1 108 ? -5.902 16.949 -1.167 1.00 92.12 108 GLU A N 1
ATOM 825 C CA . GLU A 1 108 ? -4.899 16.634 -0.133 1.00 92.12 108 GLU A CA 1
ATOM 826 C C . GLU A 1 108 ? -4.430 17.885 0.609 1.00 92.12 108 GLU A C 1
ATOM 828 O O . GLU A 1 108 ? -4.230 17.825 1.815 1.00 92.12 108 GLU A O 1
ATOM 833 N N . ALA A 1 109 ? -4.334 19.037 -0.064 1.00 91.94 109 ALA A N 1
ATOM 834 C CA . ALA A 1 109 ? -4.001 20.301 0.596 1.00 91.94 109 ALA A CA 1
ATOM 835 C C . ALA A 1 109 ? -5.044 20.698 1.656 1.00 91.94 109 ALA A C 1
ATOM 837 O O . ALA A 1 109 ? -4.677 21.127 2.747 1.00 91.94 109 ALA A O 1
ATOM 838 N N . VAL A 1 110 ? -6.333 20.500 1.356 1.00 94.44 110 VAL A N 1
ATOM 839 C CA . VAL A 1 110 ? -7.435 20.747 2.299 1.00 94.44 110 VAL A CA 1
ATOM 840 C C . VAL A 1 110 ? -7.376 19.734 3.439 1.00 94.44 110 VAL A C 1
ATOM 842 O O . VAL A 1 110 ? -7.438 20.120 4.599 1.00 94.44 110 VAL A O 1
ATOM 845 N N . PHE A 1 111 ? -7.155 18.452 3.135 1.00 94.19 111 PHE A N 1
ATOM 846 C CA . PHE A 1 111 ? -6.985 17.420 4.160 1.00 94.19 111 PHE A CA 1
ATOM 847 C C . PHE A 1 111 ? -5.814 17.726 5.106 1.00 94.19 111 PHE A C 1
ATOM 849 O O . PHE A 1 111 ? -5.958 17.651 6.323 1.00 94.19 111 PHE A O 1
ATOM 856 N N . ALA A 1 112 ? -4.667 18.126 4.554 1.00 92.88 112 ALA A N 1
ATOM 857 C CA . ALA A 1 112 ? -3.473 18.473 5.314 1.00 92.88 112 ALA A CA 1
ATOM 858 C C . ALA A 1 112 ? -3.668 19.706 6.206 1.00 92.88 112 ALA A C 1
ATOM 860 O O . ALA A 1 112 ? -3.089 19.774 7.290 1.00 92.88 112 ALA A O 1
ATOM 861 N N . GLN A 1 113 ? -4.470 20.670 5.756 1.00 94.19 113 GLN A N 1
ATOM 862 C CA . GLN A 1 113 ? -4.766 21.884 6.506 1.00 94.19 113 GLN A CA 1
ATOM 863 C C . GLN A 1 113 ? -5.820 21.651 7.597 1.00 94.19 113 GLN A C 1
ATOM 865 O O . GLN A 1 113 ? -5.613 22.059 8.739 1.00 94.19 113 GLN A O 1
ATOM 870 N N . ASP A 1 114 ? -6.927 20.994 7.254 1.00 94.88 114 ASP A N 1
ATOM 871 C CA . ASP A 1 114 ? -8.113 20.908 8.111 1.00 94.88 114 ASP A CA 1
ATOM 872 C C . ASP A 1 114 ? -8.075 19.695 9.057 1.00 94.88 114 ASP A C 1
ATOM 874 O O . ASP A 1 114 ? -8.695 19.717 10.121 1.00 94.88 114 ASP A O 1
ATOM 878 N N . TYR A 1 115 ? -7.309 18.650 8.713 1.00 92.69 115 TYR A N 1
ATOM 879 C CA . TYR A 1 115 ? -7.218 17.396 9.473 1.00 92.69 115 TYR A CA 1
ATOM 880 C C . TYR A 1 115 ? -5.770 17.011 9.844 1.00 92.69 115 TYR A C 1
ATOM 882 O O . TYR A 1 115 ? -5.350 15.866 9.641 1.00 92.69 115 TYR A O 1
ATOM 890 N N . PRO A 1 116 ? -4.978 17.921 10.450 1.00 90.25 116 PRO A N 1
ATOM 891 C CA . PRO A 1 116 ? -3.554 17.698 10.712 1.00 90.25 116 PRO A CA 1
ATOM 892 C C . PRO A 1 116 ? -3.265 16.526 11.671 1.00 90.25 116 PRO A C 1
ATOM 894 O O . PRO A 1 116 ? -2.171 15.959 11.662 1.00 90.25 116 PRO A O 1
ATOM 897 N N . HIS A 1 117 ? -4.245 16.141 12.491 1.00 88.00 117 HIS A N 1
ATOM 898 C CA . HIS A 1 117 ? -4.154 15.037 13.448 1.00 88.00 117 HIS A CA 1
ATOM 899 C C . HIS A 1 117 ? -4.267 13.650 12.793 1.00 88.00 117 HIS A C 1
ATOM 901 O O . HIS A 1 117 ? -3.842 12.667 13.394 1.00 88.00 117 HIS A O 1
ATOM 907 N N . HIS A 1 118 ? -4.770 13.558 11.558 1.00 89.12 118 HIS A N 1
ATOM 908 C CA . HIS A 1 118 ? -4.788 12.313 10.784 1.00 89.12 118 HIS A CA 1
ATOM 909 C C . HIS A 1 118 ? -3.554 12.151 9.884 1.00 89.12 118 HIS A C 1
ATOM 911 O O . HIS A 1 118 ? -3.459 11.176 9.140 1.00 89.12 118 HIS A O 1
ATOM 917 N N . LEU A 1 119 ? -2.605 13.095 9.898 1.00 89.75 119 LEU A N 1
ATOM 918 C CA . LEU A 1 119 ? -1.460 13.067 8.989 1.00 89.75 119 LEU A CA 1
ATOM 919 C C . LEU A 1 119 ? -0.385 12.083 9.442 1.00 89.75 119 LEU A C 1
ATOM 921 O O . LEU A 1 119 ? 0.257 12.261 10.481 1.00 89.75 119 LEU A O 1
ATOM 925 N N . ASN A 1 120 ? -0.148 11.086 8.594 1.00 89.12 120 ASN A N 1
ATOM 926 C CA . ASN A 1 120 ? 0.952 10.139 8.685 1.00 89.12 120 ASN A CA 1
ATOM 927 C C . ASN A 1 120 ? 1.291 9.590 7.280 1.00 89.12 120 ASN A C 1
ATOM 929 O O . ASN A 1 120 ? 0.726 10.011 6.268 1.00 89.12 120 ASN A O 1
ATOM 933 N N . SER A 1 121 ? 2.228 8.644 7.199 1.00 86.88 121 SER A N 1
ATOM 934 C CA . SER A 1 121 ? 2.685 8.069 5.924 1.00 86.88 121 SER A CA 1
ATOM 935 C C . SER A 1 121 ? 1.612 7.271 5.158 1.00 86.88 121 SER A C 1
ATOM 937 O O . SER A 1 121 ? 1.781 7.032 3.953 1.00 86.88 121 SER A O 1
ATOM 939 N N . LEU A 1 122 ? 0.519 6.879 5.822 1.00 89.25 122 LEU A N 1
ATOM 940 C CA . LEU A 1 122 ? -0.624 6.147 5.263 1.00 89.25 122 LEU A CA 1
ATOM 941 C C . LEU A 1 122 ? -1.668 7.079 4.650 1.00 89.25 122 LEU A C 1
ATOM 943 O O . LEU A 1 122 ? -2.363 6.668 3.724 1.00 89.25 122 LEU A O 1
ATOM 947 N N . THR A 1 123 ? -1.796 8.307 5.156 1.00 91.81 123 THR A N 1
ATOM 948 C CA . THR A 1 123 ? -2.911 9.196 4.804 1.00 91.81 123 THR A CA 1
ATOM 949 C C . THR A 1 123 ? -2.560 10.220 3.736 1.00 91.81 123 THR A C 1
ATOM 951 O O . THR A 1 123 ? -3.428 10.534 2.928 1.00 91.81 123 THR A O 1
ATOM 954 N N . VAL A 1 124 ? -1.305 10.669 3.643 1.00 91.75 124 VAL A N 1
ATOM 955 C CA . VAL A 1 124 ? -0.859 11.656 2.639 1.00 91.75 124 VAL A CA 1
ATOM 956 C C . VAL A 1 124 ? 0.349 11.193 1.837 1.00 91.75 124 VAL A C 1
ATOM 958 O O . VAL A 1 124 ? 1.132 10.343 2.280 1.00 91.75 124 VAL A O 1
ATOM 961 N N . HIS A 1 125 ? 0.500 11.730 0.629 1.00 92.06 125 HIS A N 1
ATOM 962 C CA . HIS A 1 125 ? 1.689 11.519 -0.188 1.00 92.06 125 HIS A CA 1
ATOM 963 C C . HIS A 1 125 ? 2.938 12.170 0.422 1.00 92.06 125 HIS A C 1
ATOM 965 O O . HIS A 1 125 ? 2.861 13.050 1.279 1.00 92.06 125 HIS A O 1
ATOM 971 N N . ASP A 1 126 ? 4.113 11.661 0.035 1.00 91.25 126 ASP A N 1
ATOM 972 C CA . ASP A 1 126 ? 5.362 12.339 0.384 1.00 91.25 126 ASP A CA 1
ATOM 973 C C . ASP A 1 126 ? 5.343 13.727 -0.264 1.00 91.25 126 ASP A C 1
ATOM 975 O O . ASP A 1 126 ? 4.944 13.852 -1.421 1.00 91.25 126 ASP A O 1
ATOM 979 N N . ARG A 1 127 ? 5.775 14.761 0.463 1.00 88.88 127 ARG A N 1
ATOM 980 C CA . ARG A 1 127 ? 5.786 16.143 -0.040 1.00 88.88 127 ARG A CA 1
ATOM 981 C C . ARG A 1 127 ? 6.653 16.312 -1.285 1.00 88.88 127 ARG A C 1
ATOM 983 O O . ARG A 1 127 ? 6.446 17.269 -2.023 1.00 88.88 127 ARG A O 1
ATOM 990 N N . ALA A 1 128 ? 7.627 15.428 -1.497 1.00 90.00 128 ALA A N 1
ATOM 991 C CA . ALA A 1 128 ? 8.435 15.428 -2.706 1.00 90.00 128 ALA A CA 1
ATOM 992 C C . ALA A 1 128 ? 7.656 14.943 -3.939 1.00 90.00 128 ALA A C 1
ATOM 994 O O . ALA A 1 128 ? 8.054 15.246 -5.055 1.00 90.00 128 ALA A O 1
ATOM 995 N N . PHE A 1 129 ? 6.573 14.180 -3.777 1.00 92.00 129 PHE A N 1
ATOM 996 C CA . PHE A 1 129 ? 5.900 13.528 -4.898 1.00 92.00 129 PHE A CA 1
ATOM 997 C C . PHE A 1 129 ? 4.890 14.452 -5.578 1.00 92.00 129 PHE A C 1
ATOM 999 O O . PHE A 1 129 ? 4.064 15.088 -4.924 1.00 92.00 129 PHE A O 1
ATOM 1006 N N . ASP A 1 130 ? 4.901 14.460 -6.910 1.00 88.44 130 ASP A N 1
ATOM 1007 C CA . ASP A 1 130 ? 3.912 15.190 -7.697 1.00 88.44 130 ASP A CA 1
ATOM 1008 C C . ASP A 1 130 ? 2.596 14.403 -7.798 1.00 88.44 130 ASP A C 1
ATOM 1010 O O . ASP A 1 130 ? 2.447 13.479 -8.600 1.00 88.44 130 ASP A O 1
ATOM 1014 N N . VAL A 1 131 ? 1.615 14.787 -6.980 1.00 86.88 131 VAL A N 1
ATOM 1015 C CA . VAL A 1 131 ? 0.267 14.196 -6.981 1.00 86.88 131 VAL A CA 1
ATOM 1016 C C . VAL A 1 131 ? -0.566 14.582 -8.210 1.00 86.88 131 VAL A C 1
ATOM 1018 O O . VAL A 1 131 ? -1.594 13.954 -8.457 1.00 86.88 131 VAL A O 1
ATOM 1021 N N . SER A 1 132 ? -0.146 15.592 -8.983 1.00 87.81 132 SER A N 1
ATOM 1022 C CA . SER A 1 132 ? -0.863 16.088 -10.169 1.00 87.81 132 SER A CA 1
ATOM 1023 C C . SER A 1 132 ? -0.544 15.313 -11.453 1.00 87.81 132 SER A C 1
ATOM 1025 O O . SER A 1 132 ? -1.165 15.535 -12.492 1.00 87.81 132 SER A O 1
ATOM 1027 N N . VAL A 1 133 ? 0.383 14.353 -11.377 1.00 88.31 133 VAL A N 1
ATOM 1028 C CA . VAL A 1 133 ? 0.836 13.529 -12.508 1.00 88.31 133 VAL A CA 1
ATOM 1029 C C . VAL A 1 133 ? -0.286 12.703 -13.170 1.00 88.31 133 VAL A C 1
ATOM 1031 O O . VAL A 1 133 ? -0.166 12.309 -14.334 1.00 88.31 133 VAL A O 1
ATOM 1034 N N . VAL A 1 134 ? -1.390 12.450 -12.464 1.00 85.69 134 VAL A N 1
ATOM 1035 C CA . VAL A 1 134 ? -2.593 11.782 -12.984 1.00 85.69 134 VAL A CA 1
ATOM 1036 C C . VAL A 1 134 ? -3.832 12.647 -12.743 1.00 85.69 134 VAL A C 1
ATOM 1038 O O . VAL A 1 134 ? -3.934 13.281 -11.692 1.00 85.69 134 VAL A O 1
ATOM 1041 N N . PRO A 1 135 ? -4.790 12.683 -13.686 1.00 73.81 135 PRO A N 1
ATOM 1042 C CA . PRO A 1 135 ? -6.005 13.470 -13.535 1.00 73.81 135 PRO A CA 1
ATOM 1043 C C . PRO A 1 135 ? -6.902 12.881 -12.454 1.00 73.81 135 PRO A C 1
ATOM 1045 O O . PRO A 1 135 ? -7.016 11.664 -12.311 1.00 73.81 135 PRO A O 1
ATOM 1048 N N . GLY A 1 136 ? -7.544 13.777 -11.718 1.00 68.31 136 GLY A N 1
ATOM 1049 C CA . GLY A 1 136 ? -8.258 13.494 -10.484 1.00 68.31 136 GLY A CA 1
ATOM 1050 C C . GLY A 1 136 ? -8.123 14.671 -9.541 1.00 68.31 136 GLY A C 1
ATOM 1051 O O . GLY A 1 136 ? -7.203 15.479 -9.683 1.00 68.31 136 GLY A O 1
ATOM 1052 N N . ASN A 1 137 ? -9.002 14.768 -8.545 1.00 63.34 137 ASN A N 1
ATOM 1053 C CA . ASN A 1 137 ? -8.707 15.635 -7.408 1.00 63.34 137 ASN A CA 1
ATOM 1054 C C . ASN A 1 137 ? -7.358 15.204 -6.814 1.00 63.34 137 ASN A C 1
ATOM 1056 O O . ASN A 1 137 ? -7.001 14.019 -6.855 1.00 63.34 137 ASN A O 1
ATOM 1060 N N . THR A 1 138 ? -6.611 16.139 -6.227 1.00 81.44 138 THR A N 1
ATOM 1061 C CA . THR A 1 138 ? -5.352 15.876 -5.513 1.00 81.44 138 THR A CA 1
ATOM 1062 C C . THR A 1 138 ? -5.592 15.079 -4.230 1.00 81.44 138 THR A C 1
ATOM 1064 O O . THR A 1 138 ? -4.969 15.363 -3.228 1.00 81.44 138 THR A O 1
ATOM 1067 N N . SER A 1 139 ? -6.525 14.122 -4.212 1.00 85.44 139 SER A N 1
ATOM 1068 C CA . SER A 1 139 ? -6.966 13.421 -3.017 1.00 85.44 139 SER A CA 1
ATOM 1069 C C . SER A 1 139 ? -5.844 12.686 -2.288 1.00 85.44 139 SER A C 1
ATOM 1071 O O . SER A 1 139 ? -4.947 12.160 -2.960 1.00 85.44 139 SER A O 1
ATOM 1073 N N . PRO A 1 140 ? -5.907 12.643 -0.942 1.00 90.06 140 PRO A N 1
ATOM 1074 C CA . PRO A 1 140 ? -4.923 11.956 -0.126 1.00 90.06 140 PRO A CA 1
ATOM 1075 C C . PRO A 1 140 ? -4.935 10.443 -0.362 1.00 90.06 140 PRO A C 1
ATOM 1077 O O . PRO A 1 140 ? -5.929 9.868 -0.816 1.00 90.06 140 PRO A O 1
ATOM 1080 N N . LYS A 1 141 ? -3.870 9.759 0.076 1.00 92.31 141 LYS A N 1
ATOM 1081 C CA . LYS A 1 141 ? -3.804 8.283 0.115 1.00 92.31 141 LYS A CA 1
ATOM 1082 C C . LYS A 1 141 ? -4.973 7.652 0.872 1.00 92.31 141 LYS A C 1
ATOM 1084 O O . LYS A 1 141 ? -5.312 6.498 0.600 1.00 92.31 141 LYS A O 1
ATOM 1089 N N . VAL A 1 142 ? -5.580 8.397 1.796 1.00 91.44 142 VAL A N 1
ATOM 1090 C CA . VAL A 1 142 ? -6.697 7.965 2.639 1.00 91.44 142 VAL A CA 1
ATOM 1091 C C . VAL A 1 142 ? -7.826 7.272 1.872 1.00 91.44 142 VAL A C 1
ATOM 1093 O O . VAL A 1 142 ? -8.341 6.259 2.338 1.00 91.44 142 VAL A O 1
ATOM 1096 N N . ALA A 1 143 ? -8.128 7.735 0.654 1.00 87.69 143 ALA A N 1
ATOM 1097 C CA . ALA A 1 143 ? -9.186 7.182 -0.191 1.00 87.69 143 ALA A CA 1
ATOM 1098 C C . ALA A 1 143 ? -8.971 5.696 -0.543 1.00 87.69 143 ALA A C 1
ATOM 1100 O O . ALA A 1 143 ? -9.913 4.982 -0.864 1.00 87.69 143 ALA A O 1
ATOM 1101 N N . SER A 1 144 ? -7.729 5.213 -0.446 1.00 92.69 144 SER A N 1
ATOM 1102 C CA . SER A 1 144 ? -7.350 3.831 -0.754 1.00 92.69 144 SER A CA 1
ATOM 1103 C C . SER A 1 144 ? -7.175 2.930 0.473 1.00 92.69 144 SER A C 1
ATOM 1105 O O . SER A 1 144 ? -6.969 1.730 0.292 1.00 92.69 144 SER A O 1
ATOM 1107 N N . ILE A 1 145 ? -7.229 3.453 1.709 1.00 94.38 145 ILE A N 1
ATOM 1108 C CA . ILE A 1 145 ? -6.846 2.679 2.909 1.00 94.38 145 ILE A CA 1
ATOM 1109 C C . ILE A 1 145 ? -7.707 1.424 3.060 1.00 94.38 145 ILE A C 1
ATOM 1111 O O . ILE A 1 145 ? -7.175 0.353 3.336 1.00 94.38 145 ILE A O 1
ATOM 1115 N N . PHE A 1 146 ? -9.014 1.516 2.802 1.00 94.62 146 PHE A N 1
ATOM 1116 C CA . PHE A 1 146 ? -9.877 0.340 2.887 1.00 94.62 146 PHE A CA 1
ATOM 1117 C C . PHE A 1 146 ? -9.510 -0.721 1.842 1.00 94.62 146 PHE A C 1
ATOM 1119 O O . PHE A 1 146 ? -9.386 -1.897 2.173 1.00 94.62 146 PHE A O 1
ATOM 1126 N N . SER A 1 147 ? -9.252 -0.314 0.593 1.00 94.69 147 SER A N 1
ATOM 1127 C CA . SER A 1 147 ? -8.797 -1.237 -0.458 1.00 94.69 147 SER A CA 1
ATOM 1128 C C . SER A 1 147 ? -7.442 -1.881 -0.140 1.00 94.69 147 SER A C 1
ATOM 1130 O O . SER A 1 147 ? -7.214 -3.045 -0.468 1.00 94.69 147 SER A O 1
ATOM 1132 N N . ASP A 1 148 ? -6.563 -1.156 0.553 1.00 95.06 148 ASP A N 1
ATOM 1133 C CA . ASP A 1 148 ? -5.278 -1.671 1.006 1.00 95.06 148 ASP A CA 1
ATOM 1134 C C . ASP A 1 148 ? -5.433 -2.792 2.028 1.00 95.06 148 ASP A C 1
ATOM 1136 O O . ASP A 1 148 ? -4.675 -3.757 1.962 1.00 95.06 148 ASP A O 1
ATOM 1140 N N . MET A 1 149 ? -6.418 -2.715 2.926 1.00 95.25 149 MET A N 1
ATOM 1141 C CA . MET A 1 149 ? -6.642 -3.786 3.898 1.00 95.25 149 MET A CA 1
ATOM 1142 C C . MET A 1 149 ? -6.923 -5.123 3.206 1.00 95.25 149 MET A C 1
ATOM 1144 O O . MET A 1 149 ? -6.342 -6.148 3.557 1.00 95.25 149 MET A O 1
ATOM 1148 N N . PHE A 1 150 ? -7.758 -5.109 2.164 1.00 94.75 150 PHE A N 1
ATOM 1149 C CA . PHE A 1 150 ? -8.040 -6.307 1.373 1.00 94.75 150 PHE A CA 1
ATOM 1150 C C . PHE A 1 150 ? -6.847 -6.755 0.536 1.00 94.75 150 PHE A C 1
ATOM 1152 O O . PHE A 1 150 ? -6.605 -7.953 0.417 1.00 94.75 150 PHE A O 1
ATOM 1159 N N . TYR A 1 151 ? -6.107 -5.808 -0.040 1.00 95.94 151 TYR A N 1
ATOM 1160 C CA . TYR A 1 151 ? -4.921 -6.116 -0.825 1.00 95.94 151 TYR A CA 1
ATOM 1161 C C . TYR A 1 151 ? -3.848 -6.782 0.026 1.00 95.94 151 TYR A C 1
ATOM 1163 O O . TYR A 1 151 ? -3.504 -7.930 -0.229 1.00 95.94 151 TYR A O 1
ATOM 1171 N N . TYR A 1 152 ? -3.363 -6.112 1.071 1.00 94.75 152 TYR A N 1
ATOM 1172 C CA . TYR A 1 152 ? -2.318 -6.665 1.927 1.00 94.75 152 TYR A CA 1
ATOM 1173 C C . TYR A 1 152 ? -2.787 -7.900 2.706 1.00 94.75 152 TYR A C 1
ATOM 1175 O O . TYR A 1 152 ? -1.992 -8.807 2.939 1.00 94.75 152 TYR A O 1
ATOM 1183 N N . GLY A 1 153 ? -4.070 -7.968 3.069 1.00 91.56 153 GLY A N 1
ATOM 1184 C CA . GLY A 1 153 ? -4.668 -9.144 3.699 1.00 91.56 153 GLY A CA 1
ATOM 1185 C C . GLY A 1 153 ? -4.874 -10.335 2.758 1.00 91.56 153 GLY A C 1
ATOM 1186 O O . GLY A 1 153 ? -5.291 -11.394 3.217 1.00 91.56 153 GLY A O 1
ATOM 1187 N N . GLY A 1 154 ? -4.627 -10.194 1.448 1.00 90.19 154 GLY A N 1
ATOM 1188 C CA . GLY A 1 154 ? -4.878 -11.259 0.472 1.00 90.19 154 GLY A CA 1
ATOM 1189 C C . GLY A 1 154 ? -6.349 -11.688 0.424 1.00 90.19 154 GLY A C 1
ATOM 1190 O O . GLY A 1 154 ? -6.645 -12.868 0.260 1.00 90.19 154 GLY A O 1
ATOM 1191 N N . GLY A 1 155 ? -7.269 -10.743 0.635 1.00 89.62 155 GLY A N 1
ATOM 1192 C CA . GLY A 1 155 ? -8.702 -11.001 0.769 1.00 89.62 155 GLY A CA 1
ATOM 1193 C C . GLY A 1 155 ? -9.152 -11.438 2.165 1.00 89.62 155 GLY A C 1
ATOM 1194 O O . GLY A 1 155 ? -10.351 -11.589 2.374 1.00 89.62 155 GLY A O 1
ATOM 1195 N N . VAL A 1 156 ? -8.249 -11.600 3.134 1.00 92.06 156 VAL A N 1
ATOM 1196 C CA . VAL A 1 156 ? -8.599 -11.924 4.524 1.00 92.06 156 VAL A CA 1
ATOM 1197 C C . VAL A 1 156 ? -8.488 -10.678 5.397 1.00 92.06 156 VAL A C 1
ATOM 1199 O O . VAL A 1 156 ? -7.453 -10.011 5.422 1.00 92.06 156 VAL A O 1
ATOM 1202 N N . LEU A 1 157 ? -9.550 -10.380 6.142 1.00 94.62 157 LEU A N 1
ATOM 1203 C CA . LEU A 1 157 ? -9.601 -9.276 7.094 1.00 94.62 157 LEU A CA 1
ATOM 1204 C C . LEU A 1 157 ? -10.056 -9.791 8.460 1.00 94.62 157 LEU A C 1
ATOM 1206 O O . LEU A 1 157 ? -11.062 -10.495 8.556 1.00 94.62 157 LEU A O 1
ATOM 1210 N N . THR A 1 158 ? -9.345 -9.409 9.521 1.00 96.38 158 THR A N 1
ATOM 1211 C CA . THR A 1 158 ? -9.787 -9.700 10.885 1.00 96.38 158 THR A CA 1
ATOM 1212 C C . THR A 1 158 ? -10.741 -8.595 11.349 1.00 96.38 158 THR A C 1
ATOM 1214 O O . THR A 1 158 ? -10.317 -7.468 11.597 1.00 96.38 158 THR A O 1
ATOM 1217 N N . ASP A 1 159 ? -12.032 -8.907 11.457 1.00 95.44 159 ASP A N 1
ATOM 1218 C CA . ASP A 1 159 ? -13.123 -8.015 11.867 1.00 95.44 159 ASP A CA 1
ATOM 1219 C C . ASP A 1 159 ? -13.553 -8.318 13.310 1.00 95.44 159 ASP A C 1
ATOM 1221 O O . ASP A 1 159 ? -14.550 -8.996 13.565 1.00 95.44 159 ASP A O 1
ATOM 1225 N N . ARG A 1 160 ? -12.761 -7.830 14.273 1.00 93.81 160 ARG A N 1
ATOM 1226 C CA . ARG A 1 160 ? -12.858 -8.193 15.701 1.00 93.81 160 ARG A CA 1
ATOM 1227 C C . ARG A 1 160 ? -14.229 -7.909 16.309 1.00 93.81 160 ARG A C 1
ATOM 1229 O O . ARG A 1 160 ? -14.633 -8.591 17.244 1.00 93.81 160 ARG A O 1
ATOM 1236 N N . LEU A 1 161 ? -14.898 -6.859 15.834 1.00 90.81 161 LEU A N 1
ATOM 1237 C CA . LEU A 1 161 ? -16.150 -6.358 16.404 1.00 90.81 161 LEU A CA 1
ATOM 1238 C C . LEU A 1 161 ? -17.333 -6.447 15.432 1.00 90.81 161 LEU A C 1
ATOM 1240 O O . LEU A 1 161 ? -18.380 -5.874 15.717 1.00 90.81 161 LEU A O 1
ATOM 1244 N N . GLY A 1 162 ? -17.175 -7.122 14.288 1.00 90.00 162 GLY A N 1
ATOM 1245 C CA . GLY A 1 162 ? -18.222 -7.217 13.264 1.00 90.00 162 GLY A CA 1
ATOM 1246 C C . GLY A 1 162 ? -18.515 -5.901 12.535 1.00 90.00 162 GLY A C 1
ATOM 1247 O O . GLY A 1 162 ? -19.490 -5.811 11.795 1.00 90.00 162 GLY A O 1
ATOM 1248 N N . THR A 1 163 ? -17.696 -4.862 12.731 1.00 88.12 163 THR A N 1
ATOM 1249 C CA . THR A 1 163 ? -17.974 -3.521 12.203 1.00 88.12 163 THR A CA 1
ATOM 1250 C C . THR A 1 163 ? -17.924 -3.495 10.682 1.00 88.12 163 THR A C 1
ATOM 1252 O O . THR A 1 163 ? -18.734 -2.811 10.056 1.00 88.12 163 THR A O 1
ATOM 1255 N N . VAL A 1 164 ? -16.995 -4.236 10.074 1.00 89.06 164 VAL A N 1
ATOM 1256 C CA . VAL A 1 164 ? -16.920 -4.315 8.612 1.00 89.06 164 VAL A CA 1
ATOM 1257 C C . VAL A 1 164 ? -18.074 -5.143 8.080 1.00 89.06 164 VAL A C 1
ATOM 1259 O O . VAL A 1 164 ? -18.707 -4.721 7.118 1.00 89.06 164 VAL A O 1
ATOM 1262 N N . ARG A 1 165 ? -18.392 -6.275 8.718 1.00 90.44 165 ARG A N 1
ATOM 1263 C CA . ARG A 1 165 ? -19.525 -7.126 8.339 1.00 90.44 165 ARG A CA 1
ATOM 1264 C C . ARG A 1 165 ? -20.837 -6.344 8.317 1.00 90.44 165 ARG A C 1
ATOM 1266 O O . ARG A 1 165 ? -21.568 -6.427 7.333 1.00 90.44 165 ARG A O 1
ATOM 1273 N N . ASP A 1 166 ? -21.093 -5.561 9.359 1.00 91.75 166 ASP A N 1
ATOM 1274 C CA . ASP A 1 166 ? -22.352 -4.835 9.529 1.00 91.75 166 ASP A CA 1
ATOM 1275 C C . ASP A 1 166 ? -22.486 -3.648 8.562 1.00 91.75 166 ASP A C 1
ATOM 1277 O O . ASP A 1 166 ? -23.588 -3.344 8.108 1.00 91.75 166 ASP A O 1
ATOM 1281 N N . ASN A 1 167 ? -21.370 -3.003 8.198 1.00 90.25 167 ASN A N 1
ATOM 1282 C CA . ASN A 1 167 ? -21.370 -1.777 7.388 1.00 90.25 167 ASN A CA 1
ATOM 1283 C C . ASN A 1 167 ? -20.844 -1.975 5.957 1.00 90.25 167 ASN A C 1
ATOM 1285 O O . ASN A 1 167 ? -20.667 -1.001 5.218 1.00 90.25 167 ASN A O 1
ATOM 1289 N N . PHE A 1 168 ? -20.580 -3.214 5.525 1.00 91.19 168 PHE A N 1
ATOM 1290 C CA . PHE A 1 168 ? -19.871 -3.461 4.267 1.00 91.19 168 PHE A CA 1
ATOM 1291 C C . PHE A 1 168 ? -20.570 -2.865 3.045 1.00 91.19 168 PHE A C 1
ATOM 1293 O O . PHE A 1 168 ? -19.897 -2.388 2.132 1.00 91.19 168 PHE A O 1
ATOM 1300 N N . SER A 1 169 ? -21.907 -2.859 3.017 1.00 88.69 169 SER A N 1
ATOM 1301 C CA . SER A 1 169 ? -22.671 -2.274 1.909 1.00 88.69 169 SER A CA 1
ATOM 1302 C C . SER A 1 169 ? -22.309 -0.811 1.663 1.00 88.69 169 SER A C 1
ATOM 1304 O O . SER A 1 169 ? -22.194 -0.402 0.511 1.00 88.69 169 SER A O 1
ATOM 1306 N N . GLU A 1 170 ? -22.086 -0.048 2.734 1.00 88.38 170 GLU A N 1
ATOM 1307 C CA . GLU A 1 170 ? -21.679 1.355 2.667 1.00 88.38 170 GLU A CA 1
ATOM 1308 C C . GLU A 1 170 ? -20.173 1.471 2.416 1.00 88.38 170 GLU A C 1
ATOM 1310 O O . GLU A 1 170 ? -19.731 2.206 1.530 1.00 88.38 170 GLU A O 1
ATOM 1315 N N . MET A 1 171 ? -19.367 0.679 3.129 1.00 89.75 171 MET A N 1
ATOM 1316 C CA . MET A 1 171 ? -17.910 0.725 2.998 1.00 89.75 171 MET A CA 1
ATOM 1317 C C . MET A 1 171 ? -17.414 0.289 1.611 1.00 89.75 171 MET A C 1
ATOM 1319 O O . MET A 1 171 ? -16.328 0.678 1.176 1.00 89.75 171 MET A O 1
ATOM 1323 N N . LYS A 1 172 ? -18.214 -0.477 0.862 1.00 90.44 172 LYS A N 1
ATOM 1324 C CA . LYS A 1 172 ? -17.893 -0.902 -0.505 1.00 90.44 172 LYS A CA 1
ATOM 1325 C C . LYS A 1 172 ? -17.612 0.280 -1.439 1.00 90.44 172 LYS A C 1
ATOM 1327 O O . LYS A 1 172 ? -16.843 0.129 -2.388 1.00 90.44 172 LYS A O 1
ATOM 1332 N N . HIS A 1 173 ? -18.157 1.464 -1.158 1.00 88.88 173 HIS A N 1
ATOM 1333 C CA . HIS A 1 173 ? -17.865 2.679 -1.920 1.00 88.88 173 HIS A CA 1
ATOM 1334 C C . HIS A 1 173 ? -16.394 3.121 -1.849 1.00 88.88 173 HIS A C 1
ATOM 1336 O O . HIS A 1 173 ? -15.944 3.813 -2.758 1.00 88.88 173 HIS A O 1
ATOM 1342 N N . PHE A 1 174 ? -15.633 2.684 -0.839 1.00 90.25 174 PHE A N 1
ATOM 1343 C CA . PHE A 1 174 ? -14.194 2.955 -0.698 1.00 90.25 174 PHE A CA 1
ATOM 1344 C C . PHE A 1 174 ? -13.309 1.942 -1.439 1.00 90.25 174 PHE A C 1
ATOM 1346 O O . PHE A 1 174 ? -12.088 2.065 -1.447 1.00 90.25 174 PHE A O 1
ATOM 1353 N N . LEU A 1 175 ? -13.897 0.938 -2.097 1.00 93.69 175 LEU A N 1
ATOM 1354 C CA . LEU A 1 175 ? -13.168 -0.039 -2.910 1.00 93.69 175 LEU A CA 1
ATOM 1355 C C . LEU A 1 175 ? -13.017 0.428 -4.364 1.00 93.69 175 LEU A C 1
ATOM 1357 O O . LEU A 1 175 ? -13.128 -0.379 -5.287 1.00 93.69 175 LEU A O 1
ATOM 1361 N N . ARG A 1 176 ? -12.792 1.731 -4.586 1.00 92.38 176 ARG A N 1
ATOM 1362 C CA . ARG A 1 176 ? -12.640 2.303 -5.933 1.00 92.38 176 ARG A CA 1
ATOM 1363 C C . ARG A 1 176 ? -11.305 1.859 -6.529 1.00 92.38 176 ARG A C 1
ATOM 1365 O O . ARG A 1 176 ? -10.242 2.133 -5.972 1.00 92.38 176 ARG A O 1
ATOM 1372 N N . VAL A 1 177 ? -11.359 1.223 -7.699 1.00 94.56 177 VAL A N 1
ATOM 1373 C CA . VAL A 1 177 ? -10.166 0.780 -8.445 1.00 94.56 177 VAL A CA 1
ATOM 1374 C C . VAL A 1 177 ? -9.253 1.969 -8.733 1.00 94.56 177 VAL A C 1
ATOM 1376 O O . VAL A 1 177 ? -8.036 1.874 -8.595 1.00 94.56 177 VAL A O 1
ATOM 1379 N N . TYR A 1 178 ? -9.848 3.117 -9.065 1.00 93.50 178 TYR A N 1
ATOM 1380 C CA . TYR A 1 178 ? -9.106 4.342 -9.327 1.00 93.50 178 TYR A CA 1
ATOM 1381 C C . TYR A 1 178 ? -8.230 4.768 -8.137 1.00 93.50 178 TYR A C 1
ATOM 1383 O O . TYR A 1 178 ? -7.043 4.994 -8.343 1.00 93.50 178 TYR A O 1
ATOM 1391 N N . ASP A 1 179 ? -8.751 4.826 -6.904 1.00 92.31 179 ASP A N 1
ATOM 1392 C CA . ASP A 1 179 ? -7.960 5.282 -5.745 1.00 92.31 179 ASP A CA 1
ATOM 1393 C C . ASP A 1 179 ? -6.817 4.322 -5.418 1.00 92.31 179 ASP A C 1
ATOM 1395 O O . ASP A 1 179 ? -5.690 4.746 -5.142 1.00 92.31 179 ASP A O 1
ATOM 1399 N N . PHE A 1 180 ? -7.096 3.018 -5.499 1.00 94.62 180 PHE A N 1
ATOM 1400 C CA . PHE A 1 180 ? -6.096 1.971 -5.335 1.00 94.62 180 PHE A CA 1
ATOM 1401 C C . PHE A 1 180 ? -4.941 2.137 -6.330 1.00 94.62 180 PHE A C 1
ATOM 1403 O O . PHE A 1 180 ? -3.767 2.099 -5.937 1.00 94.62 180 PHE A O 1
ATOM 1410 N N . CYS A 1 181 ? -5.267 2.339 -7.610 1.00 95.50 181 CYS A N 1
ATOM 1411 C CA . CYS A 1 181 ? -4.277 2.480 -8.668 1.00 95.50 181 CYS A CA 1
ATOM 1412 C C . CYS A 1 181 ? -3.558 3.833 -8.612 1.00 95.50 181 CYS A C 1
ATOM 1414 O O . CYS A 1 181 ? -2.333 3.869 -8.709 1.00 95.50 181 CYS A O 1
ATOM 1416 N N . LYS A 1 182 ? -4.290 4.936 -8.407 1.00 93.88 182 LYS A N 1
ATOM 1417 C CA . LYS A 1 182 ? -3.752 6.299 -8.296 1.00 93.88 182 LYS A CA 1
ATOM 1418 C C . LYS A 1 182 ? -2.670 6.357 -7.228 1.00 93.88 182 LYS A C 1
ATOM 1420 O O . LYS A 1 182 ? -1.569 6.834 -7.499 1.00 93.88 182 LYS A O 1
ATOM 1425 N N . ARG A 1 183 ? -2.944 5.841 -6.025 1.00 93.69 183 ARG A N 1
ATOM 1426 C CA . ARG A 1 183 ? -1.965 5.871 -4.933 1.00 93.69 183 ARG A CA 1
ATOM 1427 C C . ARG A 1 183 ? -0.652 5.193 -5.321 1.00 93.69 183 ARG A C 1
ATOM 1429 O O . ARG A 1 183 ? 0.422 5.747 -5.070 1.00 93.69 183 ARG A O 1
ATOM 1436 N N . ARG A 1 184 ? -0.737 3.992 -5.894 1.00 96.06 184 ARG A N 1
ATOM 1437 C CA . ARG A 1 184 ? 0.421 3.195 -6.333 1.00 96.06 184 ARG A CA 1
ATOM 1438 C C . ARG A 1 184 ? 1.161 3.864 -7.484 1.00 96.06 184 ARG A C 1
ATOM 1440 O O . ARG A 1 184 ? 2.389 3.883 -7.475 1.00 96.06 184 ARG A O 1
ATOM 1447 N N . PHE A 1 185 ? 0.427 4.481 -8.408 1.00 96.88 185 PHE A N 1
ATOM 1448 C CA . PHE A 1 185 ? 0.994 5.249 -9.510 1.00 96.88 185 PHE A CA 1
ATOM 1449 C C . PHE A 1 185 ? 1.817 6.423 -8.986 1.00 96.88 185 PHE A C 1
ATOM 1451 O O . PHE A 1 185 ? 3.008 6.495 -9.261 1.00 96.88 185 PHE A O 1
ATOM 1458 N N . VAL A 1 186 ? 1.212 7.303 -8.180 1.00 95.38 186 VAL A N 1
ATOM 1459 C CA . VAL A 1 186 ? 1.875 8.505 -7.645 1.00 95.38 186 VAL A CA 1
ATOM 1460 C C . VAL A 1 186 ? 3.093 8.123 -6.806 1.00 95.38 186 VAL A C 1
ATOM 1462 O O . VAL A 1 186 ? 4.153 8.729 -6.931 1.00 95.38 186 VAL A O 1
ATOM 1465 N N . THR A 1 187 ? 2.973 7.078 -5.982 1.00 94.62 187 THR A N 1
ATOM 1466 C CA . THR A 1 187 ? 4.086 6.609 -5.146 1.00 94.62 187 THR A CA 1
ATOM 1467 C C . THR A 1 187 ? 5.229 6.054 -6.000 1.00 94.62 187 THR A C 1
ATOM 1469 O O . THR A 1 187 ? 6.391 6.353 -5.736 1.00 94.62 187 THR A O 1
ATOM 1472 N N . THR A 1 188 ? 4.929 5.269 -7.036 1.00 97.31 188 THR A N 1
ATOM 1473 C CA . THR A 1 188 ? 5.951 4.684 -7.918 1.00 97.31 188 THR A CA 1
ATOM 1474 C C . THR A 1 188 ? 6.582 5.721 -8.844 1.00 97.31 188 THR A C 1
ATOM 1476 O O . THR A 1 188 ? 7.799 5.719 -9.013 1.00 97.31 188 THR A O 1
ATOM 1479 N N . TYR A 1 189 ? 5.796 6.667 -9.358 1.00 96.94 189 TYR A N 1
ATOM 1480 C CA . TYR A 1 189 ? 6.298 7.810 -10.115 1.00 96.94 189 TYR A CA 1
ATOM 1481 C C . TYR A 1 189 ? 7.243 8.671 -9.266 1.00 96.94 189 TYR A C 1
ATOM 1483 O O . TYR A 1 189 ? 8.371 8.939 -9.674 1.00 96.94 189 TYR A O 1
ATOM 1491 N N . GLY A 1 190 ? 6.844 9.003 -8.035 1.00 95.50 190 GLY A N 1
ATOM 1492 C CA . GLY A 1 190 ? 7.699 9.722 -7.094 1.00 95.50 190 GLY A CA 1
ATOM 1493 C C . GLY A 1 190 ? 8.985 8.960 -6.752 1.00 95.50 190 GLY A C 1
ATOM 1494 O O . GLY A 1 190 ? 10.074 9.529 -6.780 1.00 95.50 190 GLY A O 1
ATOM 1495 N N . ARG A 1 191 ? 8.914 7.643 -6.511 1.00 95.81 191 ARG A N 1
ATOM 1496 C CA . ARG A 1 191 ? 10.120 6.814 -6.310 1.00 95.81 191 ARG A CA 1
ATOM 1497 C C . ARG A 1 191 ? 11.061 6.873 -7.511 1.00 95.81 191 ARG A C 1
ATOM 1499 O O . ARG A 1 191 ? 12.266 6.995 -7.306 1.00 95.81 191 ARG A O 1
ATOM 1506 N N . LEU A 1 192 ? 10.538 6.802 -8.734 1.00 96.00 192 LEU A N 1
ATOM 1507 C CA . LEU A 1 192 ? 11.349 6.918 -9.945 1.00 96.00 192 LEU A CA 1
ATOM 1508 C C . LEU A 1 192 ? 12.075 8.267 -10.004 1.00 96.00 192 LEU A C 1
ATOM 1510 O O . LEU A 1 192 ? 13.260 8.299 -10.310 1.00 96.00 192 LEU A O 1
ATOM 1514 N N . GLN A 1 193 ? 11.390 9.360 -9.668 1.00 94.12 193 GLN A N 1
ATOM 1515 C CA . GLN A 1 193 ? 11.969 10.704 -9.705 1.00 94.12 193 GLN A CA 1
ATOM 1516 C C . GLN A 1 193 ? 13.024 10.944 -8.617 1.00 94.12 193 GLN A C 1
ATOM 1518 O O . GLN A 1 193 ? 14.024 11.606 -8.884 1.00 94.12 193 GLN A O 1
ATOM 1523 N N . TYR A 1 194 ? 12.805 10.425 -7.405 1.00 92.19 194 TYR A N 1
ATOM 1524 C CA . TYR A 1 194 ? 13.571 10.845 -6.224 1.00 92.19 194 TYR A CA 1
ATOM 1525 C C . TYR A 1 194 ? 14.423 9.748 -5.580 1.00 92.19 194 TYR A C 1
ATOM 1527 O O . TYR A 1 194 ? 15.383 10.071 -4.889 1.00 92.19 194 TYR A O 1
ATOM 1535 N N . TYR A 1 195 ? 14.098 8.465 -5.769 1.00 91.62 195 TYR A N 1
ATOM 1536 C CA . TYR A 1 195 ? 14.691 7.368 -4.985 1.00 91.62 195 TYR A CA 1
ATOM 1537 C C . TYR A 1 195 ? 15.327 6.244 -5.811 1.00 91.62 195 TYR A C 1
ATOM 1539 O O . TYR A 1 195 ? 16.035 5.417 -5.241 1.00 91.62 195 TYR A O 1
ATOM 1547 N N . LEU A 1 196 ? 15.079 6.174 -7.123 1.00 92.94 196 LEU A N 1
ATOM 1548 C CA . LEU A 1 196 ? 15.609 5.119 -8.004 1.00 92.94 196 LEU A CA 1
ATOM 1549 C C . LEU A 1 196 ? 16.738 5.596 -8.933 1.00 92.94 196 LEU A C 1
ATOM 1551 O O . LEU A 1 196 ? 17.212 4.826 -9.768 1.00 92.94 196 LEU A O 1
ATOM 1555 N N . VAL A 1 197 ? 17.163 6.855 -8.818 1.00 87.62 197 VAL A N 1
ATOM 1556 C CA . VAL A 1 197 ? 18.108 7.491 -9.757 1.00 87.62 197 VAL A CA 1
ATOM 1557 C C . VAL A 1 197 ? 19.461 7.847 -9.141 1.00 87.62 197 VAL A C 1
ATOM 1559 O O . VAL A 1 197 ? 20.393 8.140 -9.883 1.00 87.62 197 VAL A O 1
ATOM 1562 N N . GLU A 1 198 ? 19.603 7.795 -7.814 1.00 86.44 198 GLU A N 1
ATOM 1563 C CA . GLU A 1 198 ? 20.841 8.166 -7.121 1.00 86.44 198 GLU A CA 1
ATOM 1564 C C . GLU A 1 198 ? 21.756 6.942 -6.879 1.00 86.44 198 GLU A C 1
ATOM 1566 O O . GLU A 1 198 ? 21.345 6.001 -6.190 1.00 86.44 198 GLU A O 1
ATOM 1571 N N . PRO A 1 199 ? 22.996 6.929 -7.416 1.00 84.25 199 PRO A N 1
ATOM 1572 C CA . PRO A 1 199 ? 23.981 5.868 -7.183 1.00 84.25 199 PRO A CA 1
ATOM 1573 C C . PRO A 1 199 ? 24.225 5.555 -5.704 1.00 84.25 199 PRO A C 1
ATOM 1575 O O . PRO A 1 199 ? 24.339 6.464 -4.885 1.00 84.25 199 PRO A O 1
ATOM 1578 N N . GLY A 1 200 ? 24.311 4.267 -5.355 1.00 78.94 200 GLY A N 1
ATOM 1579 C CA . GLY A 1 200 ? 24.554 3.806 -3.984 1.00 78.94 200 GLY A CA 1
ATOM 1580 C C . GLY A 1 200 ? 23.453 4.094 -2.950 1.00 78.94 200 GLY A C 1
ATOM 1581 O O . GLY A 1 200 ? 23.624 3.711 -1.795 1.00 78.94 200 GLY A O 1
ATOM 1582 N N . ASN A 1 201 ? 22.335 4.728 -3.325 1.00 83.50 201 ASN A N 1
ATOM 1583 C CA . ASN A 1 201 ? 21.247 5.088 -2.402 1.00 83.50 201 ASN A CA 1
ATOM 1584 C C . ASN A 1 201 ? 19.922 4.359 -2.707 1.00 83.50 201 ASN A C 1
ATOM 1586 O O . ASN A 1 201 ? 18.925 4.517 -1.995 1.00 83.50 201 ASN A O 1
ATOM 1590 N N . VAL A 1 202 ? 19.887 3.520 -3.748 1.00 91.44 202 VAL A N 1
ATOM 1591 C CA . VAL A 1 202 ? 18.664 2.807 -4.118 1.00 91.44 202 VAL A CA 1
ATOM 1592 C C . VAL A 1 202 ? 18.473 1.596 -3.219 1.00 91.44 202 VAL A C 1
ATOM 1594 O O . VAL A 1 202 ? 19.179 0.596 -3.319 1.00 91.44 202 VAL A O 1
ATOM 1597 N N . ARG A 1 203 ? 17.467 1.648 -2.347 1.00 93.00 203 ARG A N 1
ATOM 1598 C CA . ARG A 1 203 ? 17.068 0.475 -1.559 1.00 93.00 203 ARG A CA 1
ATOM 1599 C C . ARG A 1 203 ? 16.463 -0.573 -2.490 1.00 93.00 203 ARG A C 1
ATOM 1601 O O . ARG A 1 203 ? 15.497 -0.279 -3.195 1.00 93.00 203 ARG A O 1
ATOM 1608 N N . LEU A 1 204 ? 16.944 -1.813 -2.419 1.00 94.12 204 LEU A N 1
ATOM 1609 C CA . LEU A 1 204 ? 16.433 -2.949 -3.200 1.00 94.12 204 LEU A CA 1
ATOM 1610 C C . LEU A 1 204 ? 14.905 -3.067 -3.094 1.00 94.12 204 LEU A C 1
ATOM 1612 O O . LEU A 1 204 ? 14.207 -3.229 -4.096 1.00 94.12 204 LEU A O 1
ATOM 1616 N N . ARG A 1 205 ? 14.360 -2.903 -1.882 1.00 92.06 205 ARG A N 1
ATOM 1617 C CA . ARG A 1 205 ? 12.912 -2.951 -1.641 1.00 92.06 205 ARG A CA 1
ATOM 1618 C C . ARG A 1 205 ? 12.138 -1.889 -2.430 1.00 92.06 205 ARG A C 1
ATOM 1620 O O . ARG A 1 205 ? 11.000 -2.150 -2.801 1.00 92.06 205 ARG A O 1
ATOM 1627 N N . THR A 1 206 ? 12.722 -0.724 -2.709 1.00 94.56 206 THR A N 1
ATOM 1628 C CA . THR A 1 206 ? 12.071 0.317 -3.518 1.00 94.56 206 THR A CA 1
ATOM 1629 C C . THR A 1 206 ? 11.835 -0.170 -4.949 1.00 94.56 206 THR A C 1
ATOM 1631 O O . THR A 1 206 ? 10.772 0.109 -5.504 1.00 94.56 206 THR A O 1
ATOM 1634 N N . TYR A 1 207 ? 12.750 -0.966 -5.520 1.00 96.06 207 TYR A N 1
ATOM 1635 C CA . TYR A 1 207 ? 12.526 -1.623 -6.812 1.00 96.06 207 TYR A CA 1
ATOM 1636 C C . TYR A 1 207 ? 11.415 -2.662 -6.740 1.00 96.06 207 TYR A C 1
ATOM 1638 O O . TYR A 1 207 ? 10.468 -2.582 -7.517 1.00 96.06 207 TYR A O 1
ATOM 1646 N N . LEU A 1 208 ? 11.487 -3.595 -5.784 1.00 96.56 208 LEU A N 1
ATOM 1647 C CA . LEU A 1 208 ? 10.465 -4.637 -5.641 1.00 96.56 208 LEU A CA 1
ATOM 1648 C C . LEU A 1 208 ? 9.069 -4.038 -5.423 1.00 96.56 208 LEU A C 1
ATOM 1650 O O . LEU A 1 208 ? 8.111 -4.490 -6.041 1.00 96.56 208 LEU A O 1
ATOM 1654 N N . GLN A 1 209 ? 8.953 -2.986 -4.608 1.00 96.25 209 GLN A N 1
ATOM 1655 C CA . GLN A 1 209 ? 7.694 -2.263 -4.418 1.00 96.25 209 GLN A CA 1
ATOM 1656 C C . GLN A 1 209 ? 7.207 -1.597 -5.702 1.00 96.25 209 GLN A C 1
ATOM 1658 O O . GLN A 1 209 ? 6.029 -1.705 -6.007 1.00 96.25 209 GLN A O 1
ATOM 1663 N N . SER A 1 210 ? 8.090 -0.941 -6.456 1.00 97.88 210 SER A N 1
ATOM 1664 C CA . SER A 1 210 ? 7.716 -0.265 -7.706 1.00 97.88 210 SER A CA 1
ATOM 1665 C C . SER A 1 210 ? 7.241 -1.256 -8.772 1.00 97.88 210 SER A C 1
ATOM 1667 O O . SER A 1 210 ? 6.238 -1.011 -9.436 1.00 97.88 210 SER A O 1
ATOM 1669 N N . ILE A 1 211 ? 7.916 -2.404 -8.891 1.00 98.25 211 ILE A N 1
ATOM 1670 C CA . ILE A 1 211 ? 7.510 -3.498 -9.784 1.00 98.25 211 ILE A CA 1
ATOM 1671 C C . ILE A 1 211 ? 6.148 -4.046 -9.353 1.00 98.25 211 ILE A C 1
ATOM 1673 O O . ILE A 1 211 ? 5.235 -4.136 -10.169 1.00 98.25 211 ILE A O 1
ATOM 1677 N N . ASN A 1 212 ? 5.987 -4.364 -8.067 1.00 98.12 212 ASN A N 1
ATOM 1678 C CA . ASN A 1 212 ? 4.741 -4.926 -7.555 1.00 98.12 212 ASN A CA 1
ATOM 1679 C C . ASN A 1 212 ? 3.565 -3.948 -7.690 1.00 98.12 212 ASN A C 1
ATOM 1681 O O . ASN A 1 212 ? 2.472 -4.354 -8.066 1.00 98.12 212 ASN A O 1
ATOM 1685 N N . ASP A 1 213 ? 3.793 -2.657 -7.440 1.00 98.00 213 ASP A N 1
ATOM 1686 C CA . ASP A 1 213 ? 2.790 -1.603 -7.596 1.00 98.00 213 ASP A CA 1
ATOM 1687 C C . ASP A 1 213 ? 2.341 -1.468 -9.059 1.00 98.00 213 ASP A C 1
ATOM 1689 O O . ASP A 1 213 ? 1.141 -1.378 -9.309 1.00 98.00 213 ASP A O 1
ATOM 1693 N N . ILE A 1 214 ? 3.267 -1.511 -10.027 1.00 98.56 214 ILE A N 1
ATOM 1694 C CA . ILE A 1 214 ? 2.940 -1.502 -11.465 1.00 98.56 214 ILE A CA 1
ATOM 1695 C C . ILE A 1 214 ? 2.079 -2.711 -11.835 1.00 98.56 214 ILE A C 1
ATOM 1697 O O . ILE A 1 214 ? 1.004 -2.540 -12.413 1.00 98.56 214 ILE A O 1
ATOM 1701 N N . LEU A 1 215 ? 2.508 -3.915 -11.452 1.00 98.50 215 LEU A N 1
ATOM 1702 C CA . LEU A 1 215 ? 1.783 -5.145 -11.770 1.00 98.50 215 LEU A CA 1
ATOM 1703 C C . LEU A 1 215 ? 0.406 -5.179 -11.088 1.00 98.50 215 LEU A C 1
ATOM 1705 O O . LEU A 1 215 ? -0.574 -5.620 -11.685 1.00 98.50 215 LEU A O 1
ATOM 1709 N N . ALA A 1 216 ? 0.303 -4.673 -9.856 1.00 98.19 216 ALA A N 1
ATOM 1710 C CA . ALA A 1 216 ? -0.958 -4.554 -9.132 1.00 98.19 216 ALA A CA 1
ATOM 1711 C C . ALA A 1 216 ? -1.917 -3.568 -9.815 1.00 98.19 216 ALA A C 1
ATOM 1713 O O . ALA A 1 216 ? -3.117 -3.837 -9.887 1.00 98.19 216 ALA A O 1
ATOM 1714 N N . ILE A 1 217 ? -1.406 -2.448 -10.342 1.00 98.00 217 ILE A N 1
ATOM 1715 C CA . ILE A 1 217 ? -2.210 -1.509 -11.131 1.00 98.00 217 ILE A CA 1
ATOM 1716 C C . ILE A 1 217 ? -2.718 -2.191 -12.401 1.00 98.00 217 ILE A C 1
ATOM 1718 O O . ILE A 1 217 ? -3.923 -2.185 -12.637 1.00 98.00 217 ILE A O 1
ATOM 1722 N N . GLU A 1 218 ? -1.835 -2.792 -13.201 1.00 97.81 218 GLU A N 1
ATOM 1723 C CA . GLU A 1 218 ? -2.225 -3.468 -14.445 1.00 97.81 218 GLU A CA 1
ATOM 1724 C C . GLU A 1 218 ? -3.271 -4.560 -14.170 1.00 97.81 218 GLU A C 1
ATOM 1726 O O . GLU A 1 218 ? -4.325 -4.576 -14.806 1.00 97.81 218 GLU A O 1
ATOM 1731 N N . TYR A 1 219 ? -3.057 -5.386 -13.139 1.00 97.75 219 TYR A N 1
ATOM 1732 C CA . TYR A 1 219 ? -4.009 -6.415 -12.723 1.00 97.75 219 TYR A CA 1
ATOM 1733 C C . TYR A 1 219 ? -5.387 -5.840 -12.376 1.00 97.75 219 TYR A C 1
ATOM 1735 O O . TYR A 1 219 ? -6.403 -6.342 -12.866 1.00 97.75 219 TYR A O 1
ATOM 1743 N N . ALA A 1 220 ? -5.425 -4.798 -11.542 1.00 96.69 220 ALA A N 1
ATOM 1744 C CA . ALA A 1 220 ? -6.662 -4.169 -11.093 1.00 96.69 220 ALA A CA 1
ATOM 1745 C C . ALA A 1 220 ? -7.431 -3.528 -12.257 1.00 96.69 220 ALA A C 1
ATOM 1747 O O . ALA A 1 220 ? -8.652 -3.673 -12.344 1.00 96.69 220 ALA A O 1
ATOM 1748 N N . LEU A 1 221 ? -6.724 -2.869 -13.178 1.00 95.19 221 LEU A N 1
ATOM 1749 C CA . LEU A 1 221 ? -7.324 -2.244 -14.354 1.00 95.19 221 LEU A CA 1
ATOM 1750 C C . LEU A 1 221 ? -7.866 -3.270 -15.358 1.00 95.19 221 LEU A C 1
ATOM 1752 O O . LEU A 1 221 ? -8.881 -3.005 -15.999 1.00 95.19 221 LEU A O 1
ATOM 1756 N N . ASP A 1 222 ? -7.213 -4.426 -15.497 1.00 94.94 222 ASP A N 1
ATOM 1757 C CA . ASP A 1 222 ? -7.635 -5.483 -16.426 1.00 94.94 222 ASP A CA 1
ATOM 1758 C C . ASP A 1 222 ? -8.818 -6.301 -15.896 1.00 94.94 222 ASP A C 1
ATOM 1760 O O . ASP A 1 222 ? -9.661 -6.754 -16.670 1.00 94.94 222 ASP A O 1
ATOM 1764 N N . ARG A 1 223 ? -8.869 -6.533 -14.578 1.00 94.56 223 ARG A N 1
ATOM 1765 C CA . ARG A 1 223 ? -9.773 -7.528 -13.972 1.00 94.56 223 ARG A CA 1
ATOM 1766 C C . ARG A 1 223 ? -10.855 -6.934 -13.078 1.00 94.56 223 ARG A C 1
ATOM 1768 O O . ARG A 1 223 ? -11.811 -7.637 -12.759 1.00 94.56 223 ARG A O 1
ATOM 1775 N N . LEU A 1 224 ? -10.716 -5.672 -12.662 1.00 92.44 224 LEU A N 1
ATOM 1776 C CA . LEU A 1 224 ? -11.543 -5.056 -11.614 1.00 92.44 224 LEU A CA 1
ATOM 1777 C C . LEU A 1 224 ? -11.596 -5.924 -10.346 1.00 92.44 224 LEU A C 1
ATOM 1779 O O . LEU A 1 224 ? -12.630 -6.046 -9.684 1.00 92.44 224 LEU A O 1
ATOM 1783 N N . ASP A 1 225 ? -10.467 -6.554 -10.025 1.00 94.00 225 ASP A N 1
ATOM 1784 C CA . ASP A 1 225 ? -10.323 -7.427 -8.870 1.00 94.00 225 ASP A CA 1
ATOM 1785 C C . ASP A 1 225 ? -9.065 -7.085 -8.072 1.00 94.00 225 ASP A C 1
ATOM 1787 O O . ASP A 1 225 ? -8.107 -6.532 -8.617 1.00 94.00 225 ASP A O 1
ATOM 1791 N N . VAL A 1 226 ? -9.085 -7.399 -6.779 1.00 93.31 226 VAL A N 1
ATOM 1792 C CA . VAL A 1 226 ? -7.957 -7.146 -5.883 1.00 93.31 226 VAL A CA 1
ATOM 1793 C C . VAL A 1 226 ? -6.792 -8.062 -6.290 1.00 93.31 226 VAL A C 1
ATOM 1795 O O . VAL A 1 226 ? -6.989 -9.276 -6.401 1.00 93.31 226 VAL A O 1
ATOM 1798 N N . PRO A 1 227 ? -5.594 -7.512 -6.559 1.00 95.62 227 PRO A N 1
ATOM 1799 C CA . PRO A 1 227 ? -4.447 -8.314 -6.968 1.00 95.62 227 PRO A CA 1
ATOM 1800 C C . PRO A 1 227 ? -3.888 -9.155 -5.814 1.00 95.62 227 PRO A C 1
ATOM 1802 O O . PRO A 1 227 ? -4.006 -8.756 -4.652 1.00 95.62 227 PRO A O 1
ATOM 1805 N N . PRO A 1 228 ? -3.220 -10.284 -6.113 1.00 95.25 228 PRO A N 1
ATOM 1806 C CA . PRO A 1 228 ? -2.352 -10.952 -5.148 1.00 95.25 228 PRO A CA 1
ATOM 1807 C C . PRO A 1 228 ? -1.315 -9.983 -4.560 1.00 95.25 228 PRO A C 1
ATOM 1809 O O . PRO A 1 228 ? -0.720 -9.191 -5.285 1.00 95.25 228 PRO A O 1
ATOM 1812 N N . ALA A 1 229 ? -1.080 -10.048 -3.250 1.00 94.75 229 ALA A N 1
ATOM 1813 C CA . ALA A 1 229 ? -0.118 -9.164 -2.586 1.00 94.75 229 ALA A CA 1
ATOM 1814 C C . ALA A 1 229 ? 1.342 -9.587 -2.802 1.00 94.75 229 ALA A C 1
ATOM 1816 O O . ALA A 1 229 ? 2.215 -8.733 -2.980 1.00 94.75 229 ALA A O 1
ATOM 1817 N N . ASP A 1 230 ? 1.599 -10.898 -2.758 1.00 96.19 230 ASP A N 1
ATOM 1818 C CA . ASP A 1 230 ? 2.940 -11.480 -2.802 1.00 96.19 230 ASP A CA 1
ATOM 1819 C C . ASP A 1 230 ? 3.611 -11.213 -4.154 1.00 96.19 230 ASP A C 1
ATOM 1821 O O . ASP A 1 230 ? 3.136 -11.657 -5.204 1.00 96.19 230 ASP A O 1
ATOM 1825 N N . VAL A 1 231 ? 4.753 -10.523 -4.118 1.00 96.81 231 VAL A N 1
ATOM 1826 C CA . VAL A 1 231 ? 5.532 -10.183 -5.309 1.00 96.81 231 VAL A CA 1
ATOM 1827 C C . VAL A 1 231 ? 5.920 -11.419 -6.114 1.00 96.81 231 VAL A C 1
ATOM 1829 O O . VAL A 1 231 ? 5.881 -11.381 -7.337 1.00 96.81 231 VAL A O 1
ATOM 1832 N N . SER A 1 232 ? 6.216 -12.546 -5.468 1.00 95.88 232 SER A N 1
ATOM 1833 C CA . SER A 1 232 ? 6.589 -13.792 -6.148 1.00 95.88 232 SER A CA 1
ATOM 1834 C C . SER A 1 232 ? 5.439 -14.332 -6.999 1.00 95.88 232 SER A C 1
ATOM 1836 O O . SER A 1 232 ? 5.667 -14.892 -8.071 1.00 95.88 232 SER A O 1
ATOM 1838 N N . VAL A 1 233 ? 4.198 -14.128 -6.546 1.00 96.75 233 VAL A N 1
ATOM 1839 C CA . VAL A 1 233 ? 2.988 -14.461 -7.307 1.00 96.75 233 VAL A CA 1
ATOM 1840 C C . VAL A 1 233 ? 2.756 -13.429 -8.405 1.00 96.75 233 VAL A C 1
ATOM 1842 O O . VAL A 1 233 ? 2.473 -13.808 -9.543 1.00 96.75 233 VAL A O 1
ATOM 1845 N N . MET A 1 234 ? 2.910 -12.140 -8.091 1.00 97.69 234 MET A N 1
ATOM 1846 C CA . MET A 1 234 ? 2.708 -11.055 -9.053 1.00 97.69 234 MET A CA 1
ATOM 1847 C C . MET A 1 234 ? 3.691 -11.108 -10.224 1.00 97.69 234 MET A C 1
ATOM 1849 O O . MET A 1 234 ? 3.299 -10.819 -11.351 1.00 97.69 234 MET A O 1
ATOM 1853 N N . LEU A 1 235 ? 4.925 -11.573 -10.010 1.00 97.69 235 LEU A N 1
ATOM 1854 C CA . LEU A 1 235 ? 5.916 -11.770 -11.072 1.00 97.69 235 LEU A CA 1
ATOM 1855 C C . LEU A 1 235 ? 5.479 -12.779 -12.149 1.00 97.69 235 LEU A C 1
ATOM 1857 O O . LEU A 1 235 ? 6.042 -12.765 -13.239 1.00 97.69 235 LEU A O 1
ATOM 1861 N N . ASN A 1 236 ? 4.455 -13.607 -11.910 1.00 96.88 236 ASN A N 1
ATOM 1862 C CA . ASN A 1 236 ? 3.871 -14.454 -12.959 1.00 96.88 236 ASN A CA 1
ATOM 1863 C C . ASN A 1 236 ? 3.073 -13.659 -14.009 1.00 96.88 236 ASN A C 1
ATOM 1865 O O . ASN A 1 236 ? 2.766 -14.197 -15.069 1.00 96.88 236 ASN A O 1
ATOM 1869 N N . TYR A 1 237 ? 2.734 -12.398 -13.723 1.00 95.75 237 TYR A N 1
ATOM 1870 C CA . TYR A 1 237 ? 2.070 -11.480 -14.653 1.00 95.75 237 TYR A CA 1
ATOM 1871 C C . TYR A 1 237 ? 3.055 -10.564 -15.392 1.00 95.75 237 TYR A C 1
ATOM 1873 O O . TYR A 1 237 ? 2.631 -9.762 -16.220 1.00 95.75 237 TYR A O 1
ATOM 1881 N N . LEU A 1 238 ? 4.355 -10.670 -15.102 1.00 96.88 238 LEU A N 1
ATOM 1882 C CA . LEU A 1 238 ? 5.396 -9.894 -15.763 1.00 96.88 238 LEU A CA 1
ATOM 1883 C C . LEU A 1 238 ? 5.790 -10.560 -17.092 1.00 96.88 238 LEU A C 1
ATOM 1885 O O . LEU A 1 238 ? 6.213 -11.713 -17.122 1.00 96.88 238 LEU A O 1
ATOM 1889 N N . ASP A 1 239 ? 5.663 -9.815 -18.185 1.00 95.06 239 ASP A N 1
ATOM 1890 C CA . ASP A 1 239 ? 5.885 -10.263 -19.568 1.00 95.06 239 ASP A CA 1
ATOM 1891 C C . ASP A 1 239 ? 7.315 -10.010 -20.090 1.00 95.06 239 ASP A C 1
ATOM 1893 O O . ASP A 1 239 ? 7.717 -10.577 -21.107 1.00 95.06 239 ASP A O 1
ATOM 1897 N N . ASP A 1 240 ? 8.097 -9.179 -19.401 1.00 97.75 240 ASP A N 1
ATOM 1898 C CA . ASP A 1 240 ? 9.473 -8.846 -19.764 1.00 97.75 240 ASP A CA 1
ATOM 1899 C C . ASP A 1 240 ? 10.463 -9.812 -19.094 1.00 97.75 240 ASP A C 1
ATOM 1901 O O . ASP A 1 240 ? 10.678 -9.773 -17.881 1.00 97.75 240 ASP A O 1
ATOM 1905 N N . ALA A 1 241 ? 11.081 -10.684 -19.896 1.00 97.38 241 ALA A N 1
ATOM 1906 C CA . ALA A 1 241 ? 11.984 -11.725 -19.407 1.00 97.38 241 ALA A CA 1
ATOM 1907 C C . ALA A 1 241 ? 13.242 -11.171 -18.716 1.00 97.38 241 ALA A C 1
ATOM 1909 O O . ALA A 1 241 ? 13.727 -11.779 -17.760 1.00 97.38 241 ALA A O 1
ATOM 1910 N N . GLN A 1 242 ? 13.771 -10.032 -19.175 1.00 97.81 242 GLN A N 1
ATOM 1911 C CA . GLN A 1 242 ? 14.975 -9.440 -18.596 1.00 97.81 242 GLN A CA 1
ATOM 1912 C C . GLN A 1 242 ? 14.663 -8.815 -17.235 1.00 97.81 242 GLN A C 1
ATOM 1914 O O . GLN A 1 242 ? 15.392 -9.024 -16.266 1.00 97.81 242 GLN A O 1
ATOM 1919 N N . VAL A 1 243 ? 13.552 -8.085 -17.144 1.00 98.25 243 VAL A N 1
ATOM 1920 C CA . VAL A 1 243 ? 13.075 -7.511 -15.879 1.00 98.25 243 VAL A CA 1
ATOM 1921 C C . VAL A 1 243 ? 12.691 -8.616 -14.900 1.00 98.25 243 VAL A C 1
ATOM 1923 O O . VAL A 1 243 ? 12.991 -8.500 -13.714 1.00 98.25 243 VAL A O 1
ATOM 1926 N N . LEU A 1 244 ? 12.093 -9.709 -15.384 1.00 98.31 244 LEU A N 1
ATOM 1927 C CA . LEU A 1 244 ? 11.717 -10.858 -14.563 1.00 98.31 244 LEU A CA 1
ATOM 1928 C C . LEU A 1 244 ? 12.927 -11.532 -13.924 1.00 98.31 244 LEU A C 1
ATOM 1930 O O . LEU A 1 244 ? 12.888 -11.836 -12.731 1.00 98.31 244 LEU A O 1
ATOM 1934 N N . ASP A 1 245 ? 13.996 -11.742 -14.691 1.00 98.19 245 ASP A N 1
ATOM 1935 C CA . ASP A 1 245 ? 15.244 -12.312 -14.181 1.00 98.19 245 ASP A CA 1
ATOM 1936 C C . ASP A 1 245 ? 15.847 -11.436 -13.070 1.00 98.19 245 ASP A C 1
ATOM 1938 O O . ASP A 1 245 ? 16.120 -11.909 -11.962 1.00 98.19 245 ASP A O 1
ATOM 1942 N N . ILE A 1 246 ? 15.938 -10.123 -13.313 1.00 97.88 246 ILE A N 1
ATOM 1943 C CA . ILE A 1 246 ? 16.430 -9.157 -12.321 1.00 97.88 246 ILE A CA 1
ATOM 1944 C C . ILE A 1 246 ? 15.544 -9.162 -11.067 1.00 97.88 246 ILE A C 1
ATOM 1946 O O . ILE A 1 246 ? 16.056 -9.206 -9.946 1.00 97.88 246 ILE A O 1
ATOM 1950 N N . ALA A 1 247 ? 14.221 -9.124 -11.237 1.00 97.62 247 ALA A N 1
ATOM 1951 C CA . ALA A 1 247 ? 13.273 -9.068 -10.132 1.00 97.62 247 ALA A CA 1
ATOM 1952 C C . ALA A 1 247 ? 13.330 -10.332 -9.267 1.00 97.62 247 ALA A C 1
ATOM 1954 O O . ALA A 1 247 ? 13.381 -10.223 -8.042 1.00 97.62 247 ALA A O 1
ATOM 1955 N N . ARG A 1 248 ? 13.394 -11.523 -9.880 1.00 97.25 248 ARG A N 1
ATOM 1956 C CA . ARG A 1 248 ? 13.553 -12.796 -9.157 1.00 97.25 248 ARG A CA 1
ATOM 1957 C C . ARG A 1 248 ? 14.844 -12.821 -8.353 1.00 97.25 248 ARG A C 1
ATOM 1959 O O . ARG A 1 248 ? 14.808 -13.112 -7.161 1.00 97.25 248 ARG A O 1
ATOM 1966 N N . ARG A 1 249 ? 15.955 -12.393 -8.955 1.00 96.81 249 ARG A N 1
ATOM 1967 C CA . ARG A 1 249 ? 17.226 -12.252 -8.238 1.00 96.81 249 ARG A CA 1
ATOM 1968 C C . ARG A 1 249 ? 17.114 -11.287 -7.054 1.00 96.81 249 ARG A C 1
ATOM 1970 O O . ARG A 1 249 ? 17.674 -11.547 -5.993 1.00 96.81 249 ARG A O 1
ATOM 1977 N N . TYR A 1 250 ? 16.403 -10.168 -7.198 1.00 96.56 250 TYR A N 1
ATOM 1978 C CA . TYR A 1 250 ? 16.194 -9.229 -6.090 1.00 96.56 250 TYR A CA 1
ATOM 1979 C C . TYR A 1 250 ? 15.322 -9.824 -4.978 1.00 96.56 250 TYR A C 1
ATOM 1981 O O . TYR A 1 250 ? 15.629 -9.609 -3.807 1.00 96.56 250 TYR A O 1
ATOM 1989 N N . VAL A 1 251 ? 14.292 -10.608 -5.310 1.00 95.81 251 VAL A N 1
ATOM 1990 C CA . VAL A 1 251 ? 13.503 -11.365 -4.320 1.00 95.81 251 VAL A CA 1
ATOM 1991 C C . VAL A 1 251 ? 14.394 -12.351 -3.558 1.00 95.81 251 VAL A C 1
ATOM 1993 O O . VAL A 1 251 ? 14.363 -12.381 -2.327 1.00 95.81 251 VAL A O 1
ATOM 1996 N N . GLU A 1 252 ? 15.253 -13.095 -4.256 1.00 94.94 252 GLU A N 1
ATOM 1997 C CA . GLU A 1 252 ? 16.207 -14.025 -3.638 1.00 94.94 252 GLU A CA 1
ATOM 1998 C C . GLU A 1 252 ? 17.178 -13.307 -2.691 1.00 94.94 252 GLU A C 1
ATOM 2000 O O . GLU A 1 252 ? 17.322 -13.707 -1.532 1.00 94.94 252 GLU A O 1
ATOM 2005 N N . ILE A 1 253 ? 17.789 -12.201 -3.133 1.00 94.12 253 ILE A N 1
ATOM 2006 C CA . ILE A 1 253 ? 18.683 -11.388 -2.292 1.00 94.12 253 ILE A CA 1
ATOM 2007 C C . ILE A 1 253 ? 17.934 -10.858 -1.064 1.00 94.12 253 ILE A C 1
ATOM 2009 O O . ILE A 1 253 ? 18.446 -10.941 0.050 1.00 94.12 253 ILE A O 1
ATOM 2013 N N . ASN A 1 254 ? 16.718 -10.333 -1.239 1.00 93.19 254 ASN A N 1
ATOM 2014 C CA . ASN A 1 254 ? 15.931 -9.792 -0.134 1.00 93.19 254 ASN A CA 1
ATOM 2015 C C . ASN A 1 254 ? 15.590 -10.869 0.901 1.00 93.19 254 ASN A C 1
ATOM 2017 O O . ASN A 1 254 ? 15.763 -10.640 2.095 1.00 93.19 254 ASN A O 1
ATOM 2021 N N . SER A 1 255 ? 15.129 -12.035 0.442 1.00 90.38 255 SER A N 1
ATOM 2022 C CA . SER A 1 255 ? 14.711 -13.146 1.305 1.00 90.38 255 SER A CA 1
ATOM 2023 C C . SER A 1 255 ? 15.869 -13.765 2.095 1.00 90.38 255 SER A C 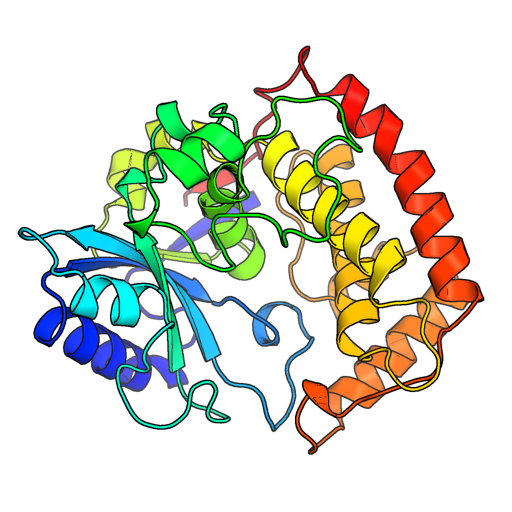1
ATOM 2025 O O . SER A 1 255 ? 15.686 -14.159 3.246 1.00 90.38 255 SER A O 1
ATOM 2027 N N . SER A 1 256 ? 17.069 -13.809 1.507 1.00 90.25 256 SER A N 1
ATOM 2028 C CA . SER A 1 256 ? 18.274 -14.368 2.137 1.00 90.25 256 SER A CA 1
ATOM 2029 C C . SER A 1 256 ? 19.059 -13.358 2.978 1.00 90.25 256 SER A C 1
ATOM 2031 O O . SER A 1 256 ? 19.939 -13.746 3.749 1.00 90.25 256 SER A O 1
ATOM 2033 N N . ALA A 1 257 ? 18.748 -12.065 2.869 1.00 89.38 257 ALA A N 1
ATOM 2034 C CA . ALA A 1 257 ? 19.425 -11.033 3.634 1.00 89.38 257 ALA A CA 1
ATOM 2035 C C . ALA A 1 257 ? 19.066 -11.082 5.127 1.00 89.38 257 ALA A C 1
ATOM 2037 O O . ALA A 1 257 ? 17.900 -11.104 5.526 1.00 89.38 257 ALA A O 1
ATOM 2038 N N . THR A 1 258 ? 20.101 -11.002 5.962 1.00 85.38 258 THR A N 1
ATOM 2039 C CA . THR A 1 258 ? 19.985 -10.859 7.421 1.00 85.38 258 THR A CA 1
ATOM 2040 C C . THR A 1 258 ? 20.134 -9.413 7.887 1.00 85.38 258 THR A C 1
ATOM 2042 O O . THR A 1 258 ? 19.824 -9.095 9.034 1.00 85.38 258 THR A O 1
ATOM 2045 N N . ILE A 1 259 ? 20.607 -8.525 7.007 1.00 84.19 259 ILE A N 1
ATOM 2046 C CA . ILE A 1 259 ? 20.725 -7.100 7.299 1.00 84.19 259 ILE A CA 1
ATOM 2047 C C . ILE A 1 259 ? 19.372 -6.399 7.189 1.00 84.19 259 ILE A C 1
ATOM 2049 O O . ILE A 1 259 ? 18.469 -6.830 6.467 1.00 84.19 259 ILE A O 1
ATOM 2053 N N . ALA A 1 260 ? 19.265 -5.282 7.903 1.00 80.00 260 ALA A N 1
ATOM 2054 C CA . ALA A 1 260 ? 18.075 -4.455 7.896 1.00 80.00 260 ALA A CA 1
ATOM 2055 C C . ALA A 1 260 ? 17.743 -3.961 6.477 1.00 80.00 260 ALA A C 1
ATOM 2057 O O . ALA A 1 260 ? 18.632 -3.563 5.716 1.00 80.00 260 ALA A O 1
ATOM 2058 N N . LYS A 1 261 ? 16.457 -4.012 6.117 1.00 76.62 261 LYS A N 1
ATOM 2059 C CA . LYS A 1 261 ? 15.946 -3.747 4.758 1.00 76.62 261 LYS A CA 1
ATOM 2060 C C . LYS A 1 261 ? 16.365 -2.384 4.193 1.00 76.62 261 LYS A C 1
ATOM 2062 O O . LYS A 1 261 ? 16.587 -2.253 2.993 1.00 76.62 261 LYS A O 1
ATOM 2067 N N . GLU A 1 262 ? 16.518 -1.376 5.043 1.00 78.81 262 GLU A N 1
ATOM 2068 C CA . GLU A 1 262 ? 16.978 -0.032 4.686 1.00 78.81 262 GLU A CA 1
ATOM 2069 C C . GLU A 1 262 ? 18.466 0.046 4.315 1.00 78.81 262 GLU A C 1
ATOM 2071 O O . GLU A 1 262 ? 18.886 1.035 3.721 1.00 78.81 262 GLU A O 1
ATOM 2076 N N . LYS A 1 263 ? 19.244 -0.995 4.633 1.00 84.56 263 LYS A N 1
ATOM 2077 C CA . LYS A 1 263 ? 20.683 -1.100 4.349 1.00 84.56 263 LYS A CA 1
ATOM 2078 C C . LYS A 1 263 ? 20.998 -1.953 3.119 1.00 84.56 263 LYS A C 1
ATOM 2080 O O . LYS A 1 263 ? 22.155 -2.014 2.713 1.00 84.56 263 LYS A O 1
ATOM 2085 N N . LEU A 1 264 ? 19.998 -2.602 2.516 1.00 88.81 264 LEU A N 1
ATOM 2086 C CA . LEU A 1 264 ? 20.140 -3.314 1.241 1.00 88.81 264 LEU A CA 1
ATOM 2087 C C . LEU A 1 264 ? 20.135 -2.310 0.087 1.00 88.81 264 LEU A C 1
ATOM 2089 O O . LEU A 1 264 ? 19.133 -2.150 -0.613 1.00 88.81 264 LEU A O 1
ATOM 2093 N N . LEU A 1 265 ? 21.250 -1.599 -0.054 1.00 91.88 265 LEU A N 1
ATOM 2094 C CA . LEU A 1 265 ? 21.465 -0.594 -1.088 1.00 91.88 265 LEU A CA 1
ATOM 2095 C C . LEU A 1 265 ? 22.072 -1.232 -2.338 1.00 91.88 265 LEU A C 1
ATOM 2097 O O . LEU A 1 265 ? 22.880 -2.157 -2.256 1.00 91.88 265 LEU A O 1
ATOM 2101 N N . LEU A 1 266 ? 21.662 -0.725 -3.492 1.00 91.94 266 LEU A N 1
ATOM 2102 C CA . LEU A 1 266 ? 22.122 -1.115 -4.814 1.00 91.94 266 LEU A CA 1
ATOM 2103 C C . LEU A 1 266 ? 22.381 0.145 -5.641 1.00 91.94 266 LEU A C 1
ATOM 2105 O O . LEU A 1 266 ? 21.859 1.224 -5.344 1.00 91.94 266 LEU A O 1
ATOM 2109 N N . ASP A 1 267 ? 23.143 -0.014 -6.716 1.00 93.06 267 ASP A N 1
ATOM 2110 C CA . ASP A 1 267 ? 23.190 1.002 -7.758 1.00 93.06 267 ASP A CA 1
ATOM 2111 C C . ASP A 1 267 ? 21.876 1.019 -8.560 1.00 93.06 267 ASP A C 1
ATOM 2113 O O . ASP A 1 267 ? 21.236 -0.030 -8.722 1.00 93.06 267 ASP A O 1
ATOM 2117 N N . PRO A 1 268 ? 21.471 2.190 -9.088 1.00 95.25 268 PRO A N 1
ATOM 2118 C CA . PRO A 1 268 ? 20.387 2.306 -10.045 1.00 95.25 268 PRO A CA 1
ATOM 2119 C C . PRO A 1 268 ? 20.549 1.303 -11.181 1.00 95.25 268 PRO A C 1
ATOM 2121 O O . PRO A 1 268 ? 21.607 1.200 -11.801 1.00 95.25 268 PRO A O 1
ATOM 2124 N N . ASN A 1 269 ? 19.476 0.585 -11.481 1.00 96.19 269 ASN A N 1
ATOM 2125 C CA . ASN A 1 269 ? 19.418 -0.357 -12.581 1.00 96.19 269 ASN A CA 1
ATOM 2126 C C . ASN A 1 269 ? 18.731 0.314 -13.786 1.00 96.19 269 ASN A C 1
ATOM 2128 O O . ASN A 1 269 ? 17.518 0.539 -13.735 1.00 96.19 269 ASN A O 1
ATOM 2132 N N . PRO A 1 270 ? 19.461 0.625 -14.877 1.00 95.88 270 PRO A N 1
ATOM 2133 C CA . PRO A 1 270 ? 18.894 1.333 -16.025 1.00 95.88 270 PRO A CA 1
ATOM 2134 C C . PRO A 1 270 ? 17.745 0.579 -16.697 1.00 95.88 270 PRO A C 1
ATOM 2136 O O . PRO A 1 270 ? 16.777 1.210 -17.109 1.00 95.88 270 PRO A O 1
ATOM 2139 N N . ILE A 1 271 ? 17.823 -0.756 -16.754 1.00 97.31 271 ILE A N 1
ATOM 2140 C CA . ILE A 1 271 ? 16.782 -1.608 -17.349 1.00 97.31 271 ILE A CA 1
ATOM 2141 C C . ILE A 1 271 ? 15.492 -1.487 -16.535 1.00 97.31 271 ILE A C 1
ATOM 2143 O O . ILE A 1 271 ? 14.427 -1.245 -17.098 1.00 97.31 271 ILE A O 1
ATOM 2147 N N . LEU A 1 272 ? 15.585 -1.588 -15.203 1.00 97.81 272 LEU A N 1
ATOM 2148 C CA . LEU A 1 272 ? 14.417 -1.424 -14.335 1.00 97.81 272 LEU A CA 1
ATOM 2149 C C . LEU A 1 272 ? 13.859 -0.003 -14.402 1.00 97.81 272 LEU A C 1
ATOM 2151 O O . LEU A 1 272 ? 12.650 0.162 -14.496 1.00 97.81 272 LEU A O 1
ATOM 2155 N N . ASN A 1 273 ? 14.714 1.021 -14.373 1.00 97.75 273 ASN A N 1
ATOM 2156 C CA . ASN A 1 273 ? 14.272 2.415 -14.433 1.00 97.75 273 ASN A CA 1
ATOM 2157 C C . ASN A 1 273 ? 13.549 2.722 -15.749 1.00 97.75 273 ASN A C 1
ATOM 2159 O O . ASN A 1 273 ? 12.496 3.358 -15.730 1.00 97.75 273 ASN A O 1
ATOM 2163 N N . GLN A 1 274 ? 14.082 2.233 -16.871 1.00 97.94 274 GLN A N 1
ATOM 2164 C CA . GLN A 1 274 ? 13.440 2.352 -18.175 1.00 97.94 274 GLN A CA 1
ATOM 2165 C C . GLN A 1 274 ? 12.098 1.614 -18.195 1.00 97.94 274 GLN A C 1
ATOM 2167 O O . GLN A 1 274 ? 11.086 2.212 -18.552 1.00 97.94 274 GLN A O 1
ATOM 2172 N N . TRP A 1 275 ? 12.060 0.354 -17.751 1.00 98.44 275 TRP A N 1
ATOM 2173 C CA . TRP A 1 275 ? 10.822 -0.426 -17.718 1.00 98.44 275 TRP A CA 1
ATOM 2174 C C . TRP A 1 275 ? 9.751 0.222 -16.827 1.00 98.44 275 TRP A C 1
ATOM 2176 O O . TRP A 1 275 ? 8.600 0.340 -17.243 1.00 98.44 275 TRP A O 1
ATOM 2186 N N . ILE A 1 276 ? 10.122 0.714 -15.637 1.00 98.50 276 ILE A N 1
ATOM 2187 C CA . ILE A 1 276 ? 9.217 1.436 -14.727 1.00 98.50 276 ILE A CA 1
ATOM 2188 C C . ILE A 1 276 ? 8.659 2.681 -15.423 1.00 98.50 276 ILE A C 1
ATOM 2190 O O . ILE A 1 276 ? 7.445 2.887 -15.418 1.00 98.50 276 ILE A O 1
ATOM 2194 N N . ALA A 1 277 ? 9.519 3.496 -16.040 1.00 98.12 277 ALA A N 1
ATOM 2195 C CA . ALA A 1 277 ? 9.101 4.708 -16.739 1.00 98.12 277 ALA A CA 1
ATOM 2196 C C . ALA A 1 277 ? 8.125 4.396 -17.886 1.00 98.12 277 ALA A C 1
ATOM 2198 O O . ALA A 1 277 ? 7.047 4.983 -17.962 1.00 98.12 277 ALA A O 1
ATOM 2199 N N . GLU A 1 278 ? 8.462 3.429 -18.741 1.00 98.19 278 GLU A N 1
ATOM 2200 C CA . GLU A 1 278 ? 7.622 3.026 -19.871 1.00 98.19 278 GLU A CA 1
ATOM 2201 C C . GLU A 1 278 ? 6.267 2.468 -19.419 1.00 98.19 278 GLU A C 1
ATOM 2203 O O . GLU A 1 278 ? 5.234 2.782 -20.016 1.00 98.19 278 GLU A O 1
ATOM 2208 N N . ARG A 1 279 ? 6.241 1.662 -18.351 1.00 98.06 279 ARG A N 1
ATOM 2209 C CA . ARG A 1 279 ? 4.999 1.112 -17.791 1.00 98.06 279 ARG A CA 1
ATOM 2210 C C . ARG A 1 279 ? 4.116 2.201 -17.199 1.00 98.06 279 ARG A C 1
ATOM 2212 O O . ARG A 1 279 ? 2.918 2.208 -17.473 1.00 98.06 279 ARG A O 1
ATOM 2219 N N . LEU A 1 280 ? 4.686 3.149 -16.453 1.00 97.81 280 LEU A N 1
ATOM 2220 C CA . LEU A 1 280 ? 3.939 4.298 -15.937 1.00 97.81 280 LEU A CA 1
ATOM 2221 C C . LEU A 1 280 ? 3.333 5.125 -17.080 1.00 97.81 280 LEU A C 1
ATOM 2223 O O . LEU A 1 280 ? 2.150 5.455 -17.022 1.00 97.81 280 LEU A O 1
ATOM 2227 N N . GLU A 1 281 ? 4.075 5.388 -18.157 1.00 96.81 281 GLU A N 1
ATOM 2228 C CA . GLU A 1 281 ? 3.527 6.110 -19.314 1.00 96.81 281 GLU A CA 1
ATOM 2229 C C . GLU A 1 281 ? 2.390 5.352 -20.017 1.00 96.81 281 GLU A C 1
ATOM 2231 O O . GLU A 1 281 ? 1.424 5.971 -20.460 1.00 96.81 281 GLU A O 1
ATOM 2236 N N . ARG A 1 282 ? 2.426 4.012 -20.055 1.00 96.62 282 ARG A N 1
ATOM 2237 C CA . ARG A 1 282 ? 1.311 3.191 -20.574 1.00 96.62 282 ARG A CA 1
ATOM 2238 C C . ARG A 1 282 ? 0.104 3.151 -19.634 1.00 96.62 282 ARG A C 1
ATOM 2240 O O . ARG A 1 282 ? -1.034 3.083 -20.096 1.00 96.62 282 ARG A O 1
ATOM 2247 N N . ILE A 1 283 ? 0.331 3.175 -18.323 1.00 96.69 283 ILE A N 1
ATOM 2248 C CA . ILE A 1 283 ? -0.728 3.147 -17.304 1.00 96.69 283 ILE A CA 1
ATOM 2249 C C . ILE A 1 283 ? -1.456 4.491 -17.224 1.00 96.69 283 ILE A C 1
ATOM 2251 O O . ILE A 1 283 ? -2.677 4.511 -17.068 1.00 96.69 283 ILE A O 1
ATOM 2255 N N . ARG A 1 284 ? -0.732 5.610 -17.347 1.00 95.19 284 ARG A N 1
ATOM 2256 C CA . ARG A 1 284 ? -1.270 6.972 -17.218 1.00 95.19 284 ARG A CA 1
ATOM 2257 C C . ARG A 1 284 ? -2.574 7.197 -18.007 1.00 95.19 284 ARG A C 1
ATOM 2259 O O . ARG A 1 284 ? -3.556 7.571 -17.365 1.00 95.19 284 ARG A O 1
ATOM 2266 N N . PRO A 1 285 ? -2.661 6.941 -19.332 1.00 93.00 285 PRO A N 1
ATOM 2267 C CA . PRO A 1 285 ? -3.905 7.133 -20.085 1.00 93.00 285 PRO A CA 1
ATOM 2268 C C . PRO A 1 285 ? -5.047 6.239 -19.588 1.00 93.00 285 PRO A C 1
ATOM 2270 O O . PRO A 1 285 ? -6.186 6.679 -19.536 1.00 93.00 285 PRO A O 1
ATOM 2273 N N . ARG A 1 286 ? -4.760 5.022 -19.114 1.00 93.19 286 ARG A N 1
ATOM 2274 C CA . ARG A 1 286 ? -5.788 4.116 -18.574 1.00 93.19 286 ARG A CA 1
ATOM 2275 C C . ARG A 1 286 ? -6.405 4.646 -17.277 1.00 93.19 286 ARG A C 1
ATOM 2277 O O . ARG A 1 286 ? -7.590 4.440 -17.028 1.00 93.19 286 ARG A O 1
ATOM 2284 N N . LEU A 1 287 ? -5.609 5.323 -16.445 1.00 91.56 287 LEU A N 1
ATOM 2285 C CA . LEU A 1 287 ? -6.105 6.004 -15.244 1.00 91.56 287 LEU A CA 1
ATOM 2286 C C . LEU A 1 287 ? -6.902 7.262 -15.595 1.00 91.56 287 LEU A C 1
ATOM 2288 O O . LEU A 1 287 ? -7.909 7.534 -14.943 1.00 91.56 287 LEU A O 1
ATOM 2292 N N . VAL A 1 288 ? -6.487 7.985 -16.640 1.00 88.75 288 VAL A N 1
ATOM 2293 C CA . VAL A 1 288 ? -7.240 9.118 -17.202 1.00 88.75 288 VAL A CA 1
ATOM 2294 C C . VAL A 1 288 ? -8.610 8.661 -17.700 1.00 88.75 288 VAL A C 1
ATOM 2296 O O . VAL A 1 288 ? -9.613 9.284 -17.384 1.00 88.75 288 VAL A O 1
ATOM 2299 N N . ASP A 1 289 ? -8.687 7.532 -18.399 1.00 87.50 289 ASP A N 1
ATOM 2300 C CA . ASP A 1 289 ? -9.960 7.010 -18.908 1.00 87.50 289 ASP A CA 1
ATOM 2301 C C . ASP A 1 289 ? -10.920 6.579 -17.783 1.00 87.50 289 ASP A C 1
ATOM 2303 O O . ASP A 1 289 ? -12.143 6.584 -17.953 1.00 87.50 289 ASP A O 1
ATOM 2307 N N . LEU A 1 290 ? -10.390 6.220 -16.607 1.00 85.19 290 LEU A N 1
ATOM 2308 C CA . LEU A 1 290 ? -11.210 5.910 -15.437 1.00 85.19 290 LEU A CA 1
ATOM 2309 C C . LEU A 1 290 ? -11.765 7.156 -14.741 1.00 85.19 290 LEU A C 1
ATOM 2311 O O . LEU A 1 290 ? -12.856 7.077 -14.178 1.00 85.19 290 LEU A O 1
ATOM 2315 N N . TYR A 1 291 ? -11.076 8.298 -14.767 1.00 81.69 291 TYR A N 1
ATOM 2316 C CA . TYR A 1 291 ? -11.502 9.498 -14.044 1.00 81.69 291 TYR A CA 1
ATOM 2317 C C . TYR A 1 291 ? -11.677 10.716 -14.968 1.00 81.69 291 TYR A C 1
ATOM 2319 O O . TYR A 1 291 ? -10.739 11.099 -15.657 1.00 81.69 291 TYR A O 1
ATOM 2327 N N . PRO A 1 292 ? -12.828 11.420 -14.943 1.00 70.69 292 PRO A N 1
ATOM 2328 C CA . PRO A 1 292 ? -13.934 11.280 -13.985 1.00 70.69 292 PRO A CA 1
ATOM 2329 C C . PRO A 1 292 ? -14.998 10.251 -14.397 1.00 70.69 292 PRO A C 1
ATOM 2331 O O . PRO A 1 292 ? -15.897 9.944 -13.620 1.00 70.69 292 PRO A O 1
ATOM 2334 N N . GLN A 1 293 ? -14.921 9.717 -15.617 1.00 69.50 293 GLN A N 1
ATOM 2335 C CA . GLN A 1 293 ? -16.044 9.047 -16.287 1.00 69.50 293 GLN A CA 1
ATOM 2336 C C . GLN A 1 293 ? -16.472 7.723 -15.631 1.00 69.50 293 GLN A C 1
ATOM 2338 O O . GLN A 1 293 ? -17.623 7.310 -15.760 1.00 69.50 293 GLN A O 1
ATOM 2343 N N . ARG A 1 294 ? -15.559 7.052 -14.921 1.00 74.12 294 ARG A N 1
ATOM 2344 C CA . ARG A 1 294 ? -15.768 5.759 -14.253 1.00 74.12 294 ARG A CA 1
ATOM 2345 C C . ARG A 1 294 ? -15.155 5.736 -12.850 1.00 74.12 294 ARG A C 1
ATOM 2347 O O . ARG A 1 294 ? -14.741 4.676 -12.383 1.00 74.12 294 ARG A O 1
ATOM 2354 N N . ALA A 1 295 ? -15.138 6.875 -12.150 1.00 70.00 295 ALA A N 1
ATOM 2355 C CA . ALA A 1 295 ? -14.579 6.974 -10.796 1.00 70.00 295 ALA A CA 1
ATOM 2356 C C . ALA A 1 295 ? -15.217 5.967 -9.813 1.00 70.00 295 ALA A C 1
ATOM 2358 O O . ALA A 1 295 ? -14.583 5.530 -8.860 1.00 70.00 295 ALA A O 1
ATOM 2359 N N . HIS A 1 296 ? -16.453 5.542 -10.087 1.00 79.31 296 HIS A N 1
ATOM 2360 C CA . HIS A 1 296 ? -17.196 4.548 -9.312 1.00 79.31 296 HIS A CA 1
ATOM 2361 C C . HIS A 1 296 ? -16.941 3.092 -9.734 1.00 79.31 296 HIS A C 1
ATOM 2363 O O . HIS A 1 296 ? -17.686 2.208 -9.321 1.00 79.31 296 HIS A O 1
ATOM 2369 N N . ALA A 1 297 ? -15.939 2.806 -10.570 1.00 89.75 297 ALA A N 1
ATOM 2370 C CA . ALA A 1 297 ? -15.521 1.431 -10.817 1.00 89.75 297 ALA A CA 1
ATOM 2371 C C . ALA A 1 297 ? -14.964 0.836 -9.514 1.00 89.75 297 ALA A C 1
ATOM 2373 O O . ALA A 1 297 ? -13.920 1.267 -9.020 1.00 89.75 297 ALA A O 1
ATOM 2374 N N . LEU A 1 298 ? -15.685 -0.132 -8.948 1.00 92.75 298 LEU A N 1
ATOM 2375 C CA . LEU A 1 298 ? -15.336 -0.777 -7.685 1.00 92.75 298 LEU A CA 1
ATOM 2376 C C . LEU A 1 298 ? -14.655 -2.119 -7.935 1.00 92.75 298 LEU A C 1
ATOM 2378 O O . LEU A 1 298 ? -14.957 -2.801 -8.916 1.00 92.75 298 LEU A O 1
ATOM 2382 N N . PHE A 1 299 ? -13.790 -2.528 -7.012 1.00 93.94 299 PHE A N 1
ATOM 2383 C CA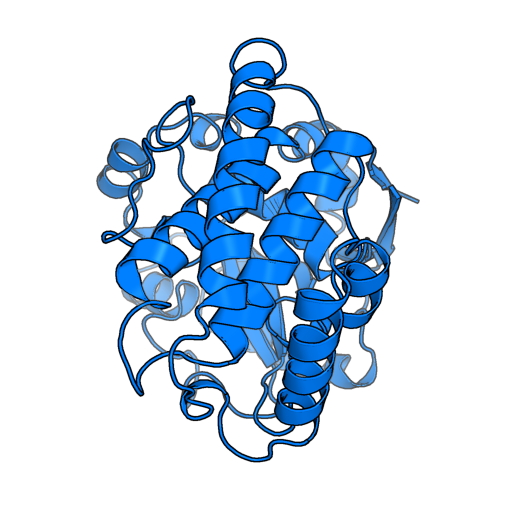 . PHE A 1 299 ? -13.358 -3.914 -6.946 1.00 93.94 299 PHE A CA 1
ATOM 2384 C C . PHE A 1 299 ? -14.553 -4.837 -6.720 1.00 93.94 299 PHE A C 1
ATOM 2386 O O . PHE A 1 299 ? -15.444 -4.569 -5.904 1.00 93.94 299 PHE A O 1
ATOM 2393 N N . ASN A 1 300 ? -14.530 -5.976 -7.403 1.00 91.00 300 ASN A N 1
ATOM 2394 C CA . ASN A 1 300 ? -15.518 -7.033 -7.241 1.00 91.00 300 ASN A CA 1
ATOM 2395 C C . ASN A 1 300 ? -15.245 -7.852 -5.972 1.00 91.00 300 ASN A C 1
ATOM 2397 O O . ASN A 1 300 ? -14.884 -9.026 -6.045 1.00 91.00 300 ASN A O 1
ATOM 2401 N N . VAL A 1 301 ? -15.408 -7.226 -4.804 1.00 90.75 301 VAL A N 1
ATOM 2402 C CA . VAL A 1 301 ? -15.303 -7.893 -3.500 1.00 90.75 301 VAL A CA 1
ATOM 2403 C C . VAL A 1 301 ? -16.673 -8.396 -3.052 1.00 90.75 301 VAL A C 1
ATOM 2405 O O . VAL A 1 301 ? -17.660 -7.650 -3.049 1.00 90.75 301 VAL A O 1
ATOM 2408 N N . VAL A 1 302 ? -16.711 -9.670 -2.672 1.00 88.44 302 VAL A N 1
ATOM 2409 C CA . VAL A 1 302 ? -17.848 -10.346 -2.039 1.00 88.44 302 VAL A CA 1
ATOM 2410 C C . VAL A 1 302 ? -17.363 -10.870 -0.695 1.00 88.44 302 VAL A C 1
ATOM 2412 O O . VAL A 1 302 ? -16.320 -11.513 -0.669 1.00 88.44 302 VAL A O 1
ATOM 2415 N N . ILE A 1 303 ? -18.073 -10.570 0.391 1.00 86.94 303 ILE A N 1
ATOM 2416 C CA . ILE A 1 303 ? -17.767 -11.128 1.712 1.00 86.94 303 ILE A CA 1
ATOM 2417 C C . ILE A 1 303 ? -18.486 -12.467 1.851 1.00 86.94 303 ILE A C 1
ATOM 2419 O O . ILE A 1 303 ? -19.699 -12.516 1.635 1.00 86.94 303 ILE A O 1
ATOM 2423 N N . ASP A 1 304 ? -17.721 -13.506 2.181 1.00 75.88 304 ASP A N 1
ATOM 2424 C CA . ASP A 1 304 ? -18.227 -14.831 2.558 1.00 75.88 304 ASP A CA 1
ATOM 2425 C C . ASP A 1 304 ? -18.606 -14.891 4.052 1.00 75.88 304 ASP A C 1
ATOM 2427 O O . ASP A 1 304 ? -17.938 -14.220 4.881 1.00 75.88 304 ASP A O 1
#

Radius of gyration: 18.64 Å; Cα contacts (8 Å, |Δi|>4): 535; chains: 1; bounding box: 47×40×48 Å

Organism: NCBI:txid312306

Nearest PDB structures (foldseek):
  5g4a-assembly2_B  TM=4.739E-01  e=6.229E-03  Salmonella enterica
  5lpa-assembly1_A  TM=4.563E-01  e=1.710E-02  Salmonella enterica subsp. enterica serovar Typhimurium
  7ek3-assembly1_A  TM=3.074E-01  e=6.243E+00  Malus domestica
  6rka-assembly2_D  TM=1.481E-01  e=1.024E+00  Ureaplasma urealyticum serovar 7 str. ATCC 27819
  6rjs-assembly2_C  TM=1.448E-01  e=1.486E+00  Ureaplasma urealyticum serovar 7 str. ATCC 27819

Mean predicted aligned error: 4.19 Å

Foldseek 3Di:
DAFEAAQAAPDNVCRVLVVVVQVLLVVVWVKHWFKWAWDDCVQQLLDAQQFETEIETEIEHPDDTDLVNLCCQQVVDPSDDDPRGGHHYDYNYAYPCLLDPCQQQDAVVCCCVVPVSRDHPQWADDPQFDLVLADGRNGTSSLCSVVNRCQSRVSYMHRNNCPCVVCVVSSLQSQFLLSLLSVLLRNLRSCLVPAQADFQRHQLVNLLSLLQSLLQNVCCLVPVARDRSYSVVSLVSDPDPVVSVVNVVSSVCSHPDPDDSSNRTHGRDPVSSVVSVVSSVVSRVSSNVCPPVPRSSGRPYDYD